Protein AF-A0A2S5LGY5-F1 (afdb_monomer_lite)

Sequence (189 aa):
MNKPKTPRHRIEAMKSNELSLLARVSALQLLIDNPGDANQKLIEACKAQSKLAGIAIDDLGIKSMSLNTLKMTCNRILKNGFDELDLLRKQSIEKYEAYLFKLNRTQKKNSKSYYQDKINELEKVQQNLINSHVFMAEKYTQLLNLYRRHLQKVQAGNINIDNEFRLLDQHLRRFGEPGAPALTLVKDE

pLDDT: mean 85.98, std 13.65, range [39.22, 97.56]

Secondary structure (DSSP, 8-state):
-PPPPPPHHHHHHHHHHHHHHHHHHHHHHHHHH-GGG--HHHHHHHTSHHHHHH--BGGGTB----HHHHHHHHHHHSTTHHHHHHHHHHHHHHHHHHHHHHHHHHHHHT-HHHHHHHHHHHHHHHHHHHHHHHHHHHHHHHHHHHHHHHHHHHHTT---HHHHHHHHHHHHHTTS-TT-TTT------

Radius of gyration: 38.8 Å; chains: 1; bounding box: 80×35×110 Å

Structure (mmCIF, N/CA/C/O backbone):
data_AF-A0A2S5LGY5-F1
#
_entry.id   AF-A0A2S5LGY5-F1
#
loop_
_atom_site.group_PDB
_atom_site.id
_atom_site.type_symbol
_atom_site.label_atom_id
_atom_site.label_alt_id
_atom_site.label_comp_id
_atom_site.label_asym_id
_atom_site.label_entity_id
_atom_site.label_seq_id
_atom_site.pdbx_PDB_ins_code
_atom_site.Cartn_x
_atom_site.Cartn_y
_atom_site.Cartn_z
_atom_site.occupancy
_atom_site.B_iso_or_equiv
_atom_site.auth_seq_id
_atom_site.auth_comp_id
_atom_site.auth_asym_id
_atom_site.auth_atom_id
_atom_site.pdbx_PDB_model_num
ATOM 1 N N . MET A 1 1 ? 32.965 17.730 -54.796 1.00 41.09 1 MET A N 1
ATOM 2 C CA . MET A 1 1 ? 33.512 16.855 -53.733 1.00 41.09 1 MET A CA 1
ATOM 3 C C . MET A 1 1 ? 32.521 15.736 -53.447 1.00 41.09 1 MET A C 1
ATOM 5 O O . MET A 1 1 ? 31.416 16.008 -52.994 1.00 41.09 1 MET A O 1
ATOM 9 N N . ASN A 1 2 ? 32.889 14.495 -53.775 1.00 47.88 2 ASN A N 1
ATOM 10 C CA . ASN A 1 2 ? 32.076 13.307 -53.509 1.00 47.88 2 ASN A CA 1
ATOM 11 C C . ASN A 1 2 ? 32.000 13.067 -51.996 1.00 47.88 2 ASN A C 1
ATOM 13 O O . ASN A 1 2 ? 33.027 12.834 -51.363 1.00 47.88 2 ASN A O 1
ATOM 17 N N . LYS A 1 3 ? 30.795 13.114 -51.412 1.00 53.72 3 LYS A N 1
ATOM 18 C CA . LYS A 1 3 ? 30.589 12.659 -50.031 1.00 53.72 3 LYS A CA 1
ATOM 19 C C . LYS A 1 3 ? 30.983 11.174 -49.954 1.00 53.72 3 LYS A C 1
ATOM 21 O O . LYS A 1 3 ? 30.514 10.401 -50.795 1.00 53.72 3 LYS A O 1
ATOM 26 N N . PRO A 1 4 ? 31.820 10.753 -48.993 1.00 59.03 4 PRO A N 1
ATOM 27 C CA . PRO A 1 4 ? 32.158 9.345 -48.839 1.00 59.03 4 PRO A CA 1
ATOM 28 C C . PRO A 1 4 ? 30.876 8.548 -48.560 1.00 59.03 4 PRO A C 1
ATOM 30 O O . PRO A 1 4 ? 30.140 8.848 -47.619 1.00 59.03 4 PRO A O 1
ATOM 33 N N . LYS A 1 5 ? 30.582 7.552 -49.408 1.00 76.00 5 LYS A N 1
ATOM 34 C CA . LYS A 1 5 ? 29.434 6.656 -49.220 1.00 76.00 5 LYS A CA 1
ATOM 35 C C . LYS A 1 5 ? 29.658 5.843 -47.948 1.00 76.00 5 LYS A C 1
ATOM 37 O O . LYS A 1 5 ? 30.673 5.161 -47.817 1.00 76.00 5 LYS A O 1
ATOM 42 N N . THR A 1 6 ? 28.712 5.908 -47.016 1.00 77.00 6 THR A N 1
ATOM 43 C CA . THR A 1 6 ? 28.734 5.083 -45.808 1.00 77.00 6 THR A CA 1
ATOM 44 C C . THR A 1 6 ? 28.797 3.598 -46.206 1.00 77.00 6 THR A C 1
ATOM 46 O O . THR A 1 6 ? 27.998 3.171 -47.043 1.00 77.00 6 THR A O 1
ATOM 49 N N . PRO A 1 7 ? 29.731 2.799 -45.654 1.00 83.75 7 PRO A N 1
ATOM 50 C CA . PRO A 1 7 ? 29.857 1.380 -45.990 1.00 83.75 7 PRO A CA 1
ATOM 51 C C . PRO A 1 7 ? 28.550 0.600 -45.772 1.00 83.75 7 PRO A C 1
ATOM 53 O O . PRO A 1 7 ? 27.869 0.823 -44.770 1.00 83.75 7 PRO A O 1
ATOM 56 N N . ARG A 1 8 ? 28.222 -0.351 -46.664 1.00 82.31 8 ARG A N 1
ATOM 57 C CA . ARG A 1 8 ? 26.966 -1.139 -46.621 1.00 82.31 8 ARG A CA 1
ATOM 58 C C . ARG A 1 8 ? 26.699 -1.790 -45.257 1.00 82.31 8 ARG A C 1
ATOM 60 O O . ARG A 1 8 ? 25.606 -1.631 -44.725 1.00 82.31 8 ARG A O 1
ATOM 67 N N . HIS A 1 9 ? 27.719 -2.395 -44.642 1.00 83.25 9 HIS A N 1
ATOM 68 C CA . HIS A 1 9 ? 27.601 -3.026 -43.319 1.00 83.25 9 HIS A CA 1
ATOM 69 C C . HIS A 1 9 ? 27.145 -2.047 -42.220 1.00 83.25 9 HIS A C 1
ATOM 71 O O . HIS A 1 9 ? 26.433 -2.432 -41.296 1.00 83.25 9 HIS A O 1
ATOM 77 N N . ARG A 1 10 ? 27.517 -0.760 -42.311 1.00 83.62 10 ARG A N 1
ATOM 78 C CA . ARG A 1 10 ? 27.077 0.254 -41.340 1.00 83.62 10 ARG A CA 1
ATOM 79 C C . ARG A 1 10 ? 25.605 0.596 -41.524 1.00 83.62 10 ARG A C 1
ATOM 81 O O . ARG A 1 10 ? 24.916 0.809 -40.536 1.00 83.62 10 ARG A O 1
ATOM 88 N N . ILE A 1 11 ? 25.120 0.623 -42.765 1.00 85.88 11 ILE A N 1
ATOM 89 C CA . ILE A 1 11 ? 23.705 0.873 -43.073 1.00 85.88 11 ILE A CA 1
ATOM 90 C C . ILE A 1 11 ? 22.842 -0.276 -42.535 1.00 85.88 11 ILE A C 1
ATOM 92 O O . ILE A 1 11 ? 21.804 -0.033 -41.924 1.00 85.88 11 ILE A O 1
ATOM 96 N N . GLU A 1 12 ? 23.287 -1.519 -42.712 1.00 88.56 12 GLU A N 1
ATOM 97 C CA . GLU A 1 12 ? 22.608 -2.710 -42.184 1.00 88.56 12 GLU A CA 1
ATOM 98 C C . GLU A 1 12 ? 22.591 -2.733 -40.651 1.00 88.56 12 GLU A C 1
ATOM 100 O O . GLU A 1 12 ? 21.537 -2.943 -40.049 1.00 88.56 12 GLU A O 1
ATOM 105 N N . ALA A 1 13 ? 23.722 -2.425 -40.007 1.00 87.56 13 ALA A N 1
ATOM 106 C CA . ALA A 1 13 ? 23.798 -2.308 -38.552 1.00 87.56 13 ALA A CA 1
ATOM 107 C C . ALA A 1 13 ? 22.881 -1.198 -38.017 1.00 87.56 13 ALA A C 1
ATOM 109 O O . ALA A 1 13 ? 22.181 -1.401 -37.025 1.00 87.56 13 ALA A O 1
ATOM 110 N N . MET A 1 14 ? 22.836 -0.042 -38.694 1.00 90.00 14 MET A N 1
ATOM 111 C CA . MET A 1 14 ? 21.926 1.047 -38.339 1.00 90.00 14 MET A CA 1
ATOM 112 C C . MET A 1 14 ? 20.482 0.565 -38.385 1.00 90.00 14 MET A C 1
ATOM 114 O O . MET A 1 14 ? 19.829 0.660 -37.353 1.00 90.00 14 MET A O 1
ATOM 118 N N . LYS A 1 15 ? 20.033 -0.035 -39.498 1.00 91.75 15 LYS A N 1
ATOM 119 C CA . LYS A 1 15 ? 18.678 -0.599 -39.652 1.00 91.75 15 LYS A CA 1
ATOM 120 C C . LYS A 1 15 ? 18.334 -1.628 -38.573 1.00 91.75 15 LYS A C 1
ATOM 122 O O . LYS A 1 15 ? 17.253 -1.572 -37.997 1.00 91.75 15 LYS A O 1
ATOM 127 N N . SER A 1 16 ? 19.255 -2.541 -38.258 1.00 92.81 16 SER A N 1
ATOM 128 C CA . SER A 1 16 ? 19.036 -3.535 -37.199 1.00 92.81 16 SER A CA 1
ATOM 129 C C . SER A 1 16 ? 18.849 -2.882 -35.826 1.00 92.81 16 SER A C 1
ATOM 131 O O . SER A 1 16 ? 18.051 -3.372 -35.026 1.00 92.81 16 SER A O 1
ATOM 133 N N . ASN A 1 17 ? 19.558 -1.787 -35.538 1.00 93.75 17 ASN A N 1
ATOM 134 C CA . ASN A 1 17 ? 19.383 -1.049 -34.287 1.00 93.75 17 ASN A CA 1
ATOM 135 C C . ASN A 1 17 ? 18.029 -0.332 -34.233 1.00 93.75 17 ASN A C 1
ATOM 137 O O . ASN A 1 17 ? 17.428 -0.278 -33.167 1.00 93.75 17 ASN A O 1
ATOM 141 N N . GLU A 1 18 ? 17.528 0.174 -35.364 1.00 95.56 18 GLU A N 1
ATOM 142 C CA . GLU A 1 18 ? 16.201 0.810 -35.443 1.00 95.56 18 GLU A CA 1
ATOM 143 C C . GLU A 1 18 ? 15.092 -0.183 -35.126 1.00 95.56 18 GLU A C 1
ATOM 145 O O . GLU A 1 18 ? 14.265 0.075 -34.258 1.00 95.56 18 GLU A O 1
ATOM 150 N N . LEU A 1 19 ? 15.117 -1.346 -35.781 1.00 95.50 19 LEU A N 1
ATOM 151 C CA . LEU A 1 19 ? 14.141 -2.409 -35.545 1.00 95.50 19 LEU A CA 1
ATOM 152 C C . LEU A 1 19 ? 14.158 -2.852 -34.080 1.00 95.50 19 LEU A C 1
ATOM 154 O O . LEU A 1 19 ? 13.117 -2.963 -33.442 1.00 95.50 19 LEU A O 1
ATOM 158 N N . SER A 1 20 ? 15.359 -3.018 -33.528 1.00 96.06 20 SER A N 1
ATOM 159 C CA . SER A 1 20 ? 15.575 -3.382 -32.129 1.00 96.06 20 SER A CA 1
ATOM 160 C C . SER A 1 20 ? 15.106 -2.290 -31.148 1.00 96.06 20 SER A C 1
ATOM 162 O O . SER A 1 20 ? 14.669 -2.596 -30.036 1.00 96.06 20 SER A O 1
ATOM 164 N N . LEU A 1 21 ? 15.170 -1.009 -31.529 1.00 97.06 21 LEU A N 1
ATOM 165 C CA . LEU A 1 21 ? 14.614 0.097 -30.746 1.00 97.06 21 LEU A CA 1
ATOM 166 C C . LEU A 1 21 ? 13.081 0.095 -30.785 1.00 97.06 21 LEU A C 1
ATOM 168 O O . LEU A 1 21 ? 12.456 0.194 -29.734 1.00 97.06 21 LEU A O 1
ATOM 172 N N . LEU A 1 22 ? 12.477 -0.041 -31.966 1.00 96.75 22 LEU A N 1
ATOM 173 C CA . LEU A 1 22 ? 11.018 -0.074 -32.111 1.00 96.75 22 LEU A CA 1
ATOM 174 C C . LEU A 1 22 ? 10.409 -1.262 -31.357 1.00 96.75 22 LEU A C 1
ATOM 176 O O . LEU A 1 22 ? 9.408 -1.100 -30.663 1.00 96.75 22 LEU A O 1
ATOM 180 N N . ALA A 1 23 ? 11.071 -2.420 -31.406 1.00 96.44 23 ALA A N 1
ATOM 181 C CA . ALA A 1 23 ? 10.731 -3.584 -30.596 1.00 96.44 23 ALA A CA 1
ATOM 182 C C . ALA A 1 23 ? 10.732 -3.273 -29.089 1.00 96.44 23 ALA A C 1
ATOM 184 O O . ALA A 1 23 ? 9.777 -3.610 -28.390 1.00 96.44 23 ALA A O 1
ATOM 185 N N . ARG A 1 24 ? 11.760 -2.572 -28.580 1.00 96.88 24 ARG A N 1
ATOM 186 C CA . ARG A 1 24 ? 11.798 -2.129 -27.173 1.00 96.88 24 ARG A CA 1
ATOM 187 C C . ARG A 1 24 ? 10.636 -1.205 -26.839 1.00 96.88 24 ARG A C 1
ATOM 189 O O . ARG A 1 24 ? 9.989 -1.415 -25.823 1.00 96.88 24 ARG A O 1
ATOM 196 N N . VAL A 1 25 ? 10.379 -0.199 -27.672 1.00 97.06 25 VAL A N 1
ATOM 197 C CA . VAL A 1 25 ? 9.287 0.760 -27.448 1.00 97.06 25 VAL A CA 1
ATOM 198 C C . VAL A 1 25 ? 7.946 0.032 -27.386 1.00 97.06 25 VAL A C 1
ATOM 200 O O . VAL A 1 25 ? 7.207 0.205 -26.421 1.00 97.06 25 VAL A O 1
ATOM 203 N N . SER A 1 26 ? 7.674 -0.850 -28.351 1.00 96.12 26 SER A N 1
ATOM 204 C CA . SER A 1 26 ? 6.445 -1.647 -28.378 1.00 96.12 26 SER A CA 1
ATOM 205 C C . SER A 1 26 ? 6.314 -2.546 -27.149 1.00 96.12 26 SER A C 1
ATOM 207 O O . SER A 1 26 ? 5.237 -2.631 -26.569 1.00 96.12 26 SER A O 1
ATOM 209 N N . ALA A 1 27 ? 7.395 -3.206 -26.732 1.00 95.81 27 ALA A N 1
ATOM 210 C CA . ALA A 1 27 ? 7.369 -4.093 -25.575 1.00 95.81 27 ALA A CA 1
ATOM 211 C C . ALA A 1 27 ? 7.151 -3.332 -24.257 1.00 95.81 27 ALA A C 1
ATOM 213 O O . ALA A 1 27 ? 6.415 -3.805 -23.395 1.00 95.81 27 ALA A O 1
ATOM 214 N N . LEU A 1 28 ? 7.750 -2.146 -24.105 1.00 96.50 28 LEU A N 1
ATOM 215 C CA . LEU A 1 28 ? 7.524 -1.284 -22.941 1.00 96.50 28 LEU A CA 1
ATOM 216 C C . LEU A 1 28 ? 6.088 -0.752 -22.908 1.00 96.50 28 LEU A C 1
ATOM 218 O O . LEU A 1 28 ? 5.475 -0.726 -21.846 1.00 96.50 28 LEU A O 1
ATOM 222 N N . GLN A 1 29 ? 5.527 -0.381 -24.060 1.00 96.38 29 GLN A N 1
ATOM 223 C CA . GLN A 1 29 ? 4.137 0.062 -24.136 1.00 96.38 29 GLN A CA 1
ATOM 224 C C . GLN A 1 29 ? 3.168 -1.066 -23.754 1.00 96.38 29 GLN A C 1
ATOM 226 O O . GLN A 1 29 ? 2.311 -0.874 -22.897 1.00 96.38 29 GLN A O 1
ATOM 231 N N . LEU A 1 30 ? 3.370 -2.271 -24.297 1.00 94.69 30 LEU A N 1
ATOM 232 C CA . LEU A 1 30 ? 2.567 -3.446 -23.942 1.00 94.69 30 LEU A CA 1
ATOM 233 C C . LEU A 1 30 ? 2.630 -3.769 -22.448 1.00 94.69 30 LEU A C 1
ATOM 235 O O . LEU A 1 30 ? 1.626 -4.158 -21.864 1.00 94.69 30 LEU A O 1
ATOM 239 N N . LEU A 1 31 ? 3.794 -3.592 -21.830 1.00 94.94 31 LEU A N 1
ATOM 240 C CA . LEU A 1 31 ? 4.001 -3.807 -20.402 1.00 94.94 31 LEU A CA 1
ATOM 241 C C . LEU A 1 31 ? 3.261 -2.765 -19.550 1.00 94.94 31 LEU A C 1
ATOM 243 O O . LEU A 1 31 ? 2.686 -3.109 -18.520 1.00 94.94 31 LEU A O 1
ATOM 247 N N . ILE A 1 32 ? 3.251 -1.502 -19.982 1.00 95.12 32 ILE A N 1
ATOM 248 C CA . ILE A 1 32 ? 2.472 -0.432 -19.343 1.00 95.12 32 ILE A CA 1
ATOM 249 C C . ILE A 1 32 ? 0.973 -0.741 -19.409 1.00 95.12 32 ILE A C 1
ATOM 251 O O . ILE A 1 32 ? 0.271 -0.555 -18.410 1.00 95.12 32 ILE A O 1
ATOM 255 N N . ASP A 1 33 ? 0.502 -1.212 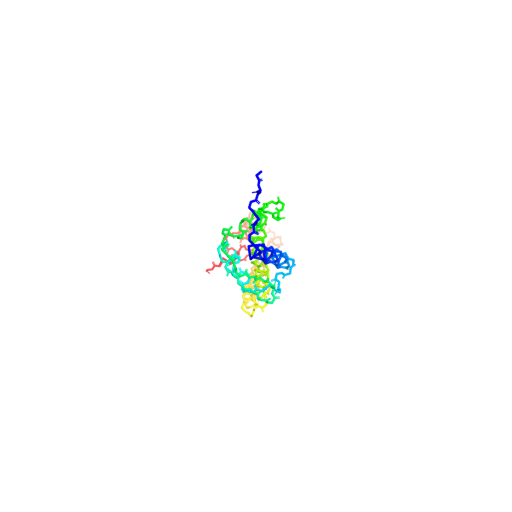-20.563 1.00 94.75 33 ASP A N 1
ATOM 256 C CA . ASP A 1 33 ? -0.911 -1.495 -20.810 1.00 94.75 33 ASP A CA 1
ATOM 257 C C . ASP A 1 33 ? -1.364 -2.786 -20.103 1.00 94.75 33 ASP A C 1
ATOM 259 O O . ASP A 1 33 ? -2.442 -2.825 -19.509 1.00 94.75 33 ASP A O 1
ATOM 263 N N . ASN A 1 34 ? -0.515 -3.819 -20.099 1.00 93.44 34 ASN A N 1
ATOM 264 C CA . ASN A 1 34 ? -0.787 -5.153 -19.554 1.00 93.44 34 ASN A CA 1
ATOM 265 C C . ASN A 1 34 ? 0.344 -5.625 -18.619 1.00 93.44 34 ASN A C 1
ATOM 267 O O . ASN A 1 34 ? 1.101 -6.540 -18.954 1.00 93.44 34 ASN A O 1
ATOM 271 N N . PRO A 1 35 ? 0.464 -5.058 -17.404 1.00 90.81 35 PRO A N 1
ATOM 272 C CA . PRO A 1 35 ? 1.559 -5.396 -16.493 1.00 90.81 35 PRO A CA 1
ATOM 273 C C . PRO A 1 35 ? 1.516 -6.842 -15.966 1.00 90.81 35 PRO A C 1
ATOM 275 O O . PRO A 1 35 ? 2.521 -7.321 -15.448 1.00 90.81 35 PRO A O 1
ATOM 278 N N . GLY A 1 36 ? 0.381 -7.543 -16.083 1.00 87.44 36 GLY A N 1
ATOM 279 C CA . GLY A 1 36 ? 0.245 -8.941 -15.656 1.00 87.44 36 GLY A CA 1
ATOM 280 C C . GLY A 1 36 ? 1.009 -9.940 -16.529 1.00 87.44 36 GLY A C 1
ATOM 281 O O . GLY A 1 36 ? 1.500 -10.936 -16.005 1.00 87.44 36 GLY A O 1
ATOM 282 N N . ASP A 1 37 ? 1.186 -9.624 -17.814 1.00 89.06 37 ASP A N 1
ATOM 283 C CA . ASP A 1 37 ? 1.876 -10.470 -18.799 1.00 89.06 37 ASP A CA 1
ATOM 284 C C . ASP A 1 37 ? 3.328 -10.017 -19.026 1.00 89.06 37 ASP A C 1
ATOM 286 O O . ASP A 1 37 ? 3.964 -10.328 -20.037 1.00 89.06 37 ASP A O 1
ATOM 290 N N . ALA A 1 38 ? 3.866 -9.223 -18.095 1.00 86.00 38 ALA A N 1
ATOM 291 C CA . ALA A 1 38 ? 5.173 -8.613 -18.244 1.00 86.00 38 ALA A CA 1
ATOM 292 C C . ALA A 1 38 ? 6.281 -9.671 -18.355 1.00 86.00 38 ALA A C 1
ATOM 294 O O . ALA A 1 38 ? 6.441 -10.549 -17.505 1.00 86.00 38 ALA A O 1
ATOM 295 N N . ASN A 1 39 ? 7.129 -9.535 -19.377 1.00 91.75 39 ASN A N 1
ATOM 296 C CA . ASN A 1 39 ? 8.343 -10.334 -19.469 1.00 91.75 39 ASN A CA 1
ATOM 297 C C . ASN A 1 39 ? 9.303 -9.930 -18.337 1.00 91.75 39 ASN A C 1
ATOM 299 O O . ASN A 1 39 ? 9.833 -8.815 -18.320 1.00 91.75 39 ASN A O 1
ATOM 303 N N . GLN A 1 40 ? 9.561 -10.852 -17.411 1.00 91.44 40 GLN A N 1
ATOM 304 C CA . GLN A 1 40 ? 10.373 -10.589 -16.221 1.00 91.44 40 GLN A CA 1
ATOM 305 C C . GLN A 1 40 ? 11.789 -10.090 -16.560 1.00 91.44 40 GLN A C 1
ATOM 307 O O . GLN A 1 40 ? 12.300 -9.185 -15.898 1.00 91.44 40 GLN A O 1
ATOM 312 N N . LYS A 1 41 ? 12.406 -10.603 -17.635 1.00 94.12 41 LYS A N 1
ATOM 313 C CA . LYS A 1 41 ? 13.733 -10.142 -18.077 1.00 94.12 41 LYS A CA 1
ATOM 314 C C . LYS A 1 41 ? 13.692 -8.677 -18.516 1.00 94.12 41 LYS A C 1
ATOM 316 O O . LYS A 1 41 ? 14.615 -7.920 -18.217 1.00 94.12 41 LYS A O 1
ATOM 321 N N . LEU A 1 42 ? 12.621 -8.265 -19.199 1.00 95.44 42 LEU A N 1
ATOM 322 C CA . LEU A 1 42 ? 12.435 -6.881 -19.636 1.00 95.44 42 LEU A CA 1
ATOM 323 C C . LEU A 1 42 ? 12.257 -5.939 -18.437 1.00 95.44 42 LEU A C 1
ATOM 325 O O . LEU A 1 42 ? 12.954 -4.928 -18.365 1.00 95.44 42 LEU A O 1
ATOM 329 N N . ILE A 1 43 ? 11.416 -6.306 -17.463 1.00 95.62 43 ILE A N 1
ATOM 330 C CA . ILE A 1 43 ? 11.240 -5.551 -16.208 1.00 95.62 43 ILE A CA 1
ATOM 331 C C . ILE A 1 43 ? 12.574 -5.358 -15.482 1.00 95.62 43 ILE A C 1
ATOM 333 O O . ILE A 1 43 ? 12.913 -4.254 -15.051 1.00 95.62 43 ILE A O 1
ATOM 337 N N . GLU A 1 44 ? 13.360 -6.424 -15.346 1.00 95.06 44 GLU A N 1
ATOM 338 C CA . GLU A 1 44 ? 14.658 -6.359 -14.676 1.00 95.06 44 GLU A CA 1
ATOM 339 C C . GLU A 1 44 ? 15.645 -5.454 -15.410 1.00 95.06 44 GLU A C 1
ATOM 341 O O . GLU A 1 44 ? 16.390 -4.700 -14.773 1.00 95.06 44 GLU A O 1
ATOM 346 N N . ALA A 1 45 ? 15.623 -5.478 -16.741 1.00 96.19 45 ALA A N 1
ATOM 347 C CA . ALA A 1 45 ? 16.432 -4.588 -17.554 1.00 96.19 45 ALA A CA 1
ATOM 348 C C . ALA A 1 45 ? 15.992 -3.125 -17.437 1.00 96.19 45 ALA A C 1
ATOM 350 O O . ALA A 1 45 ? 16.849 -2.240 -17.433 1.00 96.19 45 ALA A O 1
ATOM 351 N N . CYS A 1 46 ? 14.698 -2.847 -17.248 1.00 96.25 46 CYS A N 1
ATOM 352 C CA . CYS A 1 46 ? 14.203 -1.488 -17.040 1.00 96.25 46 CYS A CA 1
ATOM 353 C C . CYS A 1 46 ? 14.801 -0.813 -15.800 1.00 96.25 46 CYS A C 1
ATOM 355 O O . CYS A 1 46 ? 14.847 0.416 -15.765 1.00 96.25 46 CYS A O 1
ATOM 357 N N . LYS A 1 47 ? 15.320 -1.557 -14.810 1.00 94.88 47 LYS A N 1
ATOM 358 C CA . LYS A 1 47 ? 15.922 -0.980 -13.589 1.00 94.88 47 LYS A CA 1
ATOM 359 C C . LYS A 1 47 ? 17.126 -0.074 -13.866 1.00 94.88 47 LYS A C 1
ATOM 361 O O . LYS A 1 47 ? 17.417 0.806 -13.062 1.00 94.88 47 LYS A O 1
ATOM 366 N N . ALA A 1 48 ? 17.819 -0.252 -14.993 1.00 96.00 48 ALA A N 1
ATOM 367 C CA . ALA A 1 48 ? 18.937 0.605 -15.378 1.00 96.00 48 ALA A CA 1
ATOM 368 C C . ALA A 1 48 ? 19.015 0.797 -16.897 1.00 96.00 48 ALA A C 1
ATOM 370 O O . ALA A 1 48 ? 18.874 -0.151 -17.664 1.00 96.00 48 ALA A O 1
ATOM 371 N N . GLN A 1 49 ? 19.336 2.014 -17.343 1.00 96.50 49 GLN A N 1
ATOM 372 C CA . GLN A 1 49 ? 19.447 2.347 -18.771 1.00 96.50 49 GLN A CA 1
ATOM 373 C C . GLN A 1 49 ? 20.452 1.452 -19.516 1.00 96.50 49 GLN A C 1
ATOM 375 O O . GLN A 1 49 ? 20.184 0.996 -20.625 1.00 96.50 49 GLN A O 1
ATOM 380 N N . SER A 1 50 ? 21.603 1.171 -18.897 1.00 95.81 50 SER A N 1
ATOM 381 C CA . SER A 1 50 ? 22.632 0.293 -19.465 1.00 95.81 50 SER A CA 1
ATOM 382 C C . SER A 1 50 ? 22.153 -1.153 -19.609 1.00 95.81 50 SER A C 1
ATOM 384 O O . SER A 1 50 ? 22.466 -1.795 -20.609 1.00 95.81 50 SER A O 1
ATOM 386 N N . LYS A 1 51 ? 21.350 -1.651 -18.660 1.00 96.62 51 LYS A N 1
ATOM 387 C CA . LYS A 1 51 ? 20.763 -2.996 -18.725 1.00 96.62 51 LYS A CA 1
ATOM 388 C C . LYS A 1 51 ? 19.705 -3.092 -19.823 1.00 96.62 51 LYS A C 1
ATOM 390 O O . LYS A 1 51 ? 19.724 -4.050 -20.587 1.00 96.62 51 LYS A O 1
ATOM 395 N N . LEU A 1 52 ? 18.849 -2.079 -19.967 1.00 96.81 52 LEU A N 1
ATOM 396 C CA . LEU A 1 52 ? 17.868 -2.007 -21.057 1.00 96.81 52 LEU A CA 1
ATOM 397 C C . LEU A 1 52 ? 18.524 -1.934 -22.446 1.00 96.81 52 LEU A C 1
ATOM 399 O O . LEU A 1 52 ? 18.002 -2.484 -23.417 1.00 96.81 52 LEU A O 1
ATOM 403 N N . ALA A 1 53 ? 19.681 -1.282 -22.558 1.00 96.50 53 ALA A N 1
ATOM 404 C CA . ALA A 1 53 ? 20.459 -1.299 -23.794 1.00 96.50 53 ALA A CA 1
ATOM 405 C C . ALA A 1 53 ? 21.061 -2.688 -24.061 1.00 96.50 53 ALA A C 1
ATOM 407 O O . ALA A 1 53 ? 20.931 -3.220 -25.164 1.00 96.50 53 ALA A O 1
ATOM 408 N N . GLY A 1 54 ? 21.655 -3.294 -23.031 1.00 96.00 54 GLY A N 1
ATOM 409 C CA . GLY A 1 54 ? 22.378 -4.559 -23.131 1.00 96.00 54 GLY A CA 1
ATOM 410 C C . GLY A 1 54 ? 21.511 -5.815 -23.235 1.00 96.00 54 GLY A C 1
ATOM 411 O O . GLY A 1 54 ? 22.041 -6.863 -23.598 1.00 96.00 54 GLY A O 1
ATOM 412 N N . ILE A 1 55 ? 20.211 -5.744 -22.942 1.00 96.69 55 ILE A N 1
ATOM 413 C CA . ILE A 1 55 ? 19.339 -6.921 -22.986 1.00 96.69 55 ILE A CA 1
ATOM 414 C C . ILE A 1 55 ? 19.115 -7.421 -24.420 1.00 96.69 55 ILE A C 1
ATOM 416 O O . ILE A 1 55 ? 18.954 -6.632 -25.356 1.00 96.69 55 ILE A O 1
ATOM 420 N N . ALA A 1 56 ? 19.078 -8.744 -24.566 1.00 96.38 56 ALA A N 1
ATOM 421 C CA . ALA A 1 56 ? 18.603 -9.438 -25.752 1.00 96.38 56 ALA A CA 1
ATOM 422 C C . ALA A 1 56 ? 17.399 -10.314 -25.373 1.00 96.38 56 ALA A C 1
ATOM 424 O O . ALA A 1 56 ? 17.461 -11.067 -24.398 1.00 96.38 56 ALA A O 1
ATOM 425 N N . ILE A 1 57 ? 16.303 -10.175 -26.115 1.00 94.88 57 ILE A N 1
ATOM 426 C CA . ILE A 1 57 ? 15.089 -10.983 -25.990 1.00 94.88 57 ILE A CA 1
ATOM 427 C C . ILE A 1 57 ? 14.630 -11.311 -27.410 1.00 94.88 57 ILE A C 1
ATOM 429 O O . ILE A 1 57 ? 13.980 -10.485 -28.057 1.00 94.88 57 ILE A O 1
ATOM 433 N N . ASP A 1 58 ? 14.996 -12.498 -27.889 1.00 93.00 58 ASP A N 1
ATOM 434 C CA . ASP A 1 58 ? 14.745 -12.917 -29.272 1.00 93.00 58 ASP A CA 1
ATOM 435 C C . ASP A 1 58 ? 13.245 -12.979 -29.589 1.00 93.00 58 ASP A C 1
ATOM 437 O O . ASP A 1 58 ? 12.829 -12.474 -30.629 1.00 93.00 58 ASP A O 1
ATOM 441 N N . ASP A 1 59 ? 12.429 -13.456 -28.643 1.00 91.69 59 ASP A N 1
ATOM 442 C CA . ASP A 1 59 ? 10.963 -13.531 -28.768 1.00 91.69 59 ASP A CA 1
ATOM 443 C C . ASP A 1 59 ? 10.304 -12.165 -29.011 1.00 91.69 59 ASP A C 1
ATOM 445 O O . ASP A 1 59 ? 9.239 -12.074 -29.615 1.00 91.69 59 ASP A O 1
ATOM 449 N N . LEU A 1 60 ? 10.944 -11.087 -28.546 1.00 91.25 60 LEU A N 1
ATOM 450 C CA . LEU A 1 60 ? 10.471 -9.714 -28.726 1.00 91.25 60 LEU A CA 1
ATOM 451 C C . LEU A 1 60 ? 11.217 -8.982 -29.849 1.00 91.25 60 LEU A C 1
ATOM 453 O O . LEU A 1 60 ? 10.982 -7.797 -30.058 1.00 91.25 60 LEU A O 1
ATOM 457 N N . GLY A 1 61 ? 12.150 -9.638 -30.548 1.00 93.12 61 GLY A N 1
ATOM 458 C CA . GLY A 1 61 ? 13.001 -9.001 -31.558 1.00 93.12 61 GLY A CA 1
ATOM 459 C C . GLY A 1 61 ? 13.986 -7.973 -30.985 1.00 93.12 61 GLY A C 1
ATOM 460 O O . GLY A 1 61 ? 14.519 -7.134 -31.718 1.00 93.12 61 GLY A O 1
ATOM 461 N N . ILE A 1 62 ? 14.241 -8.014 -29.674 1.00 95.69 62 ILE A N 1
ATOM 462 C CA . ILE A 1 62 ? 15.119 -7.076 -28.975 1.00 95.69 62 ILE A CA 1
ATOM 463 C C . ILE A 1 62 ? 16.548 -7.614 -29.027 1.00 95.69 62 ILE A C 1
ATOM 465 O O . ILE A 1 62 ? 16.871 -8.619 -28.403 1.00 95.69 62 ILE A O 1
ATOM 469 N N . LYS A 1 63 ? 17.436 -6.907 -29.725 1.00 95.88 63 LYS A N 1
ATOM 470 C CA . LYS A 1 63 ? 18.872 -7.225 -29.795 1.00 95.88 63 LYS A CA 1
ATOM 471 C C . LYS A 1 63 ? 19.688 -6.314 -28.893 1.00 95.88 63 LYS A C 1
ATOM 473 O O . LYS A 1 63 ? 19.427 -5.109 -28.860 1.00 95.88 63 LYS A O 1
ATOM 478 N N . SER A 1 64 ? 20.709 -6.862 -28.241 1.00 96.06 64 SER A N 1
ATOM 479 C CA . SER A 1 64 ? 21.649 -6.104 -27.408 1.00 96.06 64 SER A CA 1
ATOM 480 C C . SER A 1 64 ? 22.367 -5.006 -28.201 1.00 96.06 64 SER A C 1
ATOM 482 O O . SER A 1 64 ? 22.746 -5.205 -29.356 1.00 96.06 64 SER A O 1
ATOM 484 N N . MET A 1 65 ? 22.561 -3.843 -27.582 1.00 96.06 65 MET A N 1
ATOM 485 C CA . MET A 1 65 ? 23.385 -2.762 -28.122 1.00 96.06 65 MET A CA 1
ATOM 486 C C . MET A 1 65 ? 24.014 -1.933 -26.999 1.00 96.06 65 MET A C 1
ATOM 488 O O . MET A 1 65 ? 23.573 -1.967 -25.851 1.00 96.06 65 MET A O 1
ATOM 492 N N . SER A 1 66 ? 25.046 -1.147 -27.321 1.00 96.62 66 SER A N 1
ATOM 493 C CA . SER A 1 66 ? 25.628 -0.230 -26.335 1.00 96.62 66 SER A CA 1
ATOM 494 C C . SER A 1 66 ? 24.636 0.879 -25.962 1.00 96.62 66 SER A C 1
ATOM 496 O O . SER A 1 66 ? 23.820 1.301 -26.785 1.00 96.62 6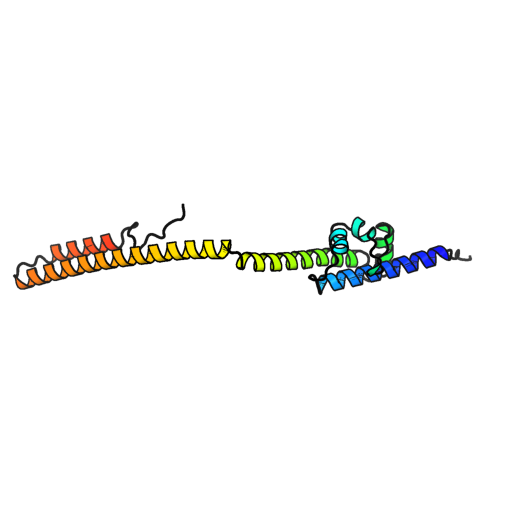6 SER A O 1
ATOM 498 N N . LEU A 1 67 ? 24.743 1.418 -24.743 1.00 96.75 67 LEU A N 1
ATOM 499 C CA . LEU A 1 67 ? 23.910 2.544 -24.307 1.00 96.75 67 LEU A CA 1
ATOM 500 C C . LEU A 1 67 ? 24.055 3.762 -25.233 1.00 96.75 67 LEU A C 1
ATOM 502 O O . LEU A 1 67 ? 23.069 4.421 -25.545 1.00 96.75 67 LEU A O 1
ATOM 506 N N . ASN A 1 68 ? 25.267 4.040 -25.716 1.00 97.25 68 ASN A N 1
ATOM 507 C CA . ASN A 1 68 ? 25.506 5.149 -26.640 1.00 97.25 68 ASN A CA 1
ATOM 508 C C . ASN A 1 68 ? 24.844 4.898 -27.999 1.00 97.25 68 ASN A C 1
ATOM 510 O O . ASN A 1 68 ? 24.216 5.797 -28.551 1.00 97.25 68 ASN A O 1
ATOM 514 N N . THR A 1 69 ? 24.915 3.666 -28.510 1.00 96.25 69 THR A N 1
ATOM 515 C CA . THR A 1 69 ? 24.207 3.264 -29.733 1.00 96.25 69 THR A CA 1
ATOM 516 C C . THR A 1 69 ? 22.699 3.429 -29.568 1.00 96.25 69 THR A C 1
ATOM 518 O O . THR A 1 69 ? 22.053 3.985 -30.455 1.00 96.25 69 THR A O 1
ATOM 521 N N . LEU A 1 70 ? 22.146 3.019 -28.424 1.00 97.00 70 LEU A N 1
ATOM 522 C CA . LEU A 1 70 ? 20.729 3.184 -28.114 1.00 97.00 70 LEU A CA 1
ATOM 523 C C . LEU A 1 70 ? 20.332 4.664 -28.094 1.00 97.00 70 LEU A C 1
ATOM 525 O O . LEU A 1 70 ? 19.404 5.042 -28.802 1.00 97.00 70 LEU A O 1
ATOM 529 N N . LYS A 1 71 ? 21.068 5.510 -27.360 1.00 97.38 71 LYS A N 1
ATOM 530 C CA . LYS A 1 71 ? 20.829 6.963 -27.283 1.00 97.38 71 LYS A CA 1
ATOM 531 C C . LYS A 1 71 ? 20.844 7.623 -28.660 1.00 97.38 71 LYS A C 1
ATOM 533 O O . LYS A 1 71 ? 19.910 8.336 -29.013 1.00 97.38 71 LYS A O 1
ATOM 538 N N . MET A 1 72 ? 21.869 7.332 -29.461 1.00 96.31 72 MET A N 1
ATOM 539 C CA . MET A 1 72 ? 21.988 7.861 -30.823 1.00 96.31 72 MET A CA 1
ATOM 540 C C . MET A 1 72 ? 20.854 7.387 -31.733 1.00 96.31 72 MET A C 1
ATOM 542 O O . MET A 1 72 ? 20.363 8.152 -32.559 1.00 96.31 72 MET A O 1
ATOM 546 N N . THR A 1 73 ? 20.424 6.133 -31.585 1.00 95.50 73 THR A N 1
ATOM 547 C CA . THR A 1 73 ? 19.303 5.583 -32.356 1.00 95.50 73 THR A CA 1
ATOM 548 C C . THR A 1 73 ? 17.987 6.241 -31.937 1.00 95.50 73 THR A C 1
ATOM 550 O O . THR A 1 73 ? 17.219 6.636 -32.808 1.00 95.50 73 THR A O 1
ATOM 553 N N . CYS A 1 74 ? 17.762 6.456 -30.636 1.00 96.50 74 CYS A N 1
ATOM 554 C CA . CYS A 1 74 ? 16.578 7.150 -30.126 1.00 96.50 74 CYS A CA 1
ATOM 555 C C . CYS A 1 74 ? 16.501 8.582 -30.648 1.00 96.50 74 CYS A C 1
ATOM 557 O O . CYS A 1 74 ? 15.498 8.946 -31.245 1.00 96.50 74 CYS A O 1
ATOM 559 N N . ASN A 1 75 ? 17.579 9.360 -30.516 1.00 96.56 75 ASN A N 1
ATOM 560 C CA . ASN A 1 75 ? 17.634 10.759 -30.966 1.00 96.56 75 ASN A CA 1
ATOM 561 C C . ASN A 1 75 ? 17.410 10.935 -32.474 1.00 96.56 75 ASN A C 1
ATOM 563 O O . ASN A 1 75 ? 17.142 12.039 -32.933 1.00 96.56 75 ASN A O 1
ATOM 567 N N . ARG A 1 76 ? 17.551 9.859 -33.250 1.00 93.81 76 ARG A N 1
ATOM 568 C CA . ARG A 1 76 ? 17.341 9.860 -34.696 1.00 93.81 76 ARG A CA 1
ATOM 569 C C . ARG A 1 76 ? 15.922 9.466 -35.106 1.00 93.81 76 ARG A C 1
ATOM 571 O O . ARG A 1 76 ? 15.507 9.834 -36.198 1.00 93.81 76 ARG A O 1
ATOM 578 N N . ILE A 1 77 ? 15.229 8.677 -34.287 1.00 94.56 77 ILE A N 1
ATOM 579 C CA . ILE A 1 77 ? 13.974 8.007 -34.665 1.00 94.56 77 ILE A CA 1
ATOM 580 C C . ILE A 1 77 ? 12.793 8.516 -33.849 1.00 94.56 77 ILE A C 1
ATOM 582 O O . ILE A 1 77 ? 11.716 8.728 -34.396 1.00 94.56 77 ILE A O 1
ATOM 586 N N . LEU A 1 78 ? 12.986 8.681 -32.544 1.00 94.19 78 LEU A N 1
ATOM 587 C CA . LEU A 1 78 ? 11.941 9.101 -31.623 1.00 94.19 78 LEU A CA 1
ATOM 588 C C . LEU A 1 78 ? 11.829 10.620 -31.622 1.00 94.19 78 LEU A C 1
ATOM 590 O O . LEU A 1 78 ? 12.834 11.328 -31.719 1.00 94.19 78 LEU A O 1
ATOM 594 N N . LYS A 1 79 ? 10.601 11.121 -31.478 1.00 91.94 79 LYS A N 1
ATOM 595 C CA . LYS A 1 79 ? 10.314 12.556 -31.551 1.00 91.94 79 LYS A CA 1
ATOM 596 C C . LYS A 1 79 ? 11.003 13.313 -30.418 1.00 91.94 79 LYS A C 1
ATOM 598 O O . LYS A 1 79 ? 11.554 14.382 -30.661 1.00 91.94 79 LYS A O 1
ATOM 603 N N . ASN A 1 80 ? 11.016 12.731 -29.216 1.00 94.38 80 ASN A N 1
ATOM 604 C CA . ASN A 1 80 ? 11.689 13.307 -28.048 1.00 94.38 80 ASN A CA 1
ATOM 605 C C . ASN A 1 80 ? 13.008 12.585 -27.722 1.00 94.38 80 ASN A C 1
ATOM 607 O O . ASN A 1 80 ? 13.504 12.642 -26.598 1.00 94.38 80 ASN A O 1
ATOM 611 N N . GLY A 1 81 ? 13.580 11.880 -28.700 1.00 95.50 81 GLY A N 1
ATOM 612 C CA . GLY A 1 81 ? 14.860 11.203 -28.557 1.00 95.50 81 GLY A CA 1
ATOM 613 C C . GLY A 1 81 ? 14.893 10.169 -27.430 1.00 95.50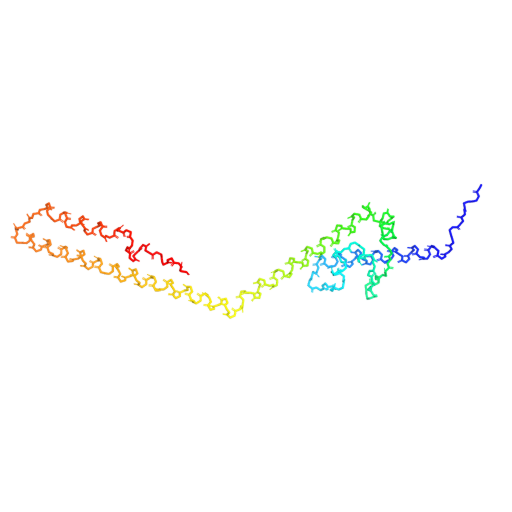 81 GLY A C 1
ATOM 614 O O . GLY A 1 81 ? 13.939 9.429 -27.200 1.00 95.50 81 GLY A O 1
ATOM 615 N N . PHE A 1 82 ? 16.036 10.067 -26.751 1.00 96.62 82 PHE A N 1
ATOM 616 C CA . PHE A 1 82 ? 16.235 9.090 -25.676 1.00 96.62 82 PHE A CA 1
ATOM 617 C C . PHE A 1 82 ? 15.340 9.326 -24.450 1.00 96.62 82 PHE A C 1
ATOM 619 O O . PHE A 1 82 ? 15.017 8.364 -23.751 1.00 96.62 82 PHE A O 1
ATOM 626 N N . ASP A 1 83 ? 14.907 10.563 -24.211 1.00 96.38 83 ASP A N 1
ATOM 627 C CA . ASP A 1 83 ? 14.060 10.897 -23.062 1.00 96.38 83 ASP A CA 1
ATOM 628 C C . ASP A 1 83 ? 12.688 10.220 -23.155 1.00 96.38 83 ASP A C 1
ATOM 630 O O . ASP A 1 83 ? 12.143 9.784 -22.143 1.00 96.38 83 ASP A O 1
ATOM 634 N N . GLU A 1 84 ? 12.170 10.037 -24.374 1.00 96.12 84 GLU A N 1
ATOM 635 C CA . GLU A 1 84 ? 10.940 9.282 -24.633 1.00 96.12 84 GLU A CA 1
ATOM 636 C C . GLU A 1 84 ? 11.061 7.825 -24.168 1.00 96.12 84 GLU A C 1
ATOM 638 O O . GLU A 1 84 ? 10.201 7.305 -23.456 1.00 96.12 84 GLU A O 1
ATOM 643 N N . LEU A 1 85 ? 12.175 7.175 -24.514 1.00 96.69 85 LEU A N 1
ATOM 644 C CA . LEU A 1 85 ? 12.435 5.798 -24.113 1.00 96.69 85 LEU A CA 1
ATOM 645 C C . LEU A 1 85 ? 12.667 5.686 -22.599 1.00 96.69 85 LEU A C 1
ATOM 647 O O . LEU A 1 85 ? 12.214 4.726 -21.974 1.00 96.69 85 LEU A O 1
ATOM 651 N N . ASP A 1 86 ? 13.371 6.646 -21.991 1.00 96.94 86 ASP A N 1
ATOM 652 C CA . ASP A 1 86 ? 13.606 6.644 -20.544 1.00 96.94 86 ASP A CA 1
ATOM 653 C C . ASP A 1 86 ? 12.314 6.867 -19.748 1.00 96.94 86 ASP A C 1
ATOM 655 O O . ASP A 1 86 ? 12.139 6.265 -18.684 1.00 96.94 86 ASP A O 1
ATOM 659 N N . LEU A 1 87 ? 11.391 7.675 -20.277 1.00 97.44 87 LEU A N 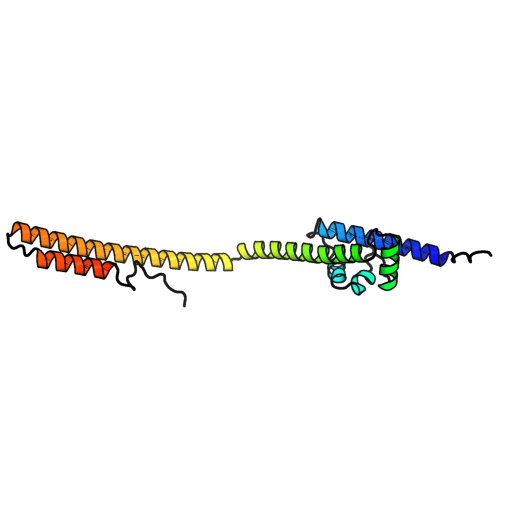1
ATOM 660 C CA . LEU A 1 87 ? 10.056 7.845 -19.716 1.00 97.44 87 LEU A CA 1
ATOM 661 C C . LEU A 1 87 ? 9.276 6.527 -19.746 1.00 97.44 87 LEU A C 1
ATOM 663 O O . LEU A 1 87 ? 8.811 6.082 -18.697 1.00 97.44 87 LEU A O 1
ATOM 667 N N . LEU A 1 88 ? 9.213 5.859 -20.904 1.00 96.75 88 LEU A N 1
ATOM 668 C CA . LEU A 1 88 ? 8.558 4.552 -21.039 1.00 96.75 88 LEU A CA 1
ATOM 669 C C . LEU A 1 88 ? 9.158 3.515 -20.085 1.00 96.75 88 LEU A C 1
ATOM 671 O O . LEU A 1 88 ? 8.433 2.761 -19.436 1.00 96.75 88 LEU A O 1
ATOM 675 N N . ARG A 1 89 ? 10.488 3.501 -19.941 1.00 97.56 89 ARG A N 1
ATOM 676 C CA . ARG A 1 89 ? 11.196 2.616 -19.006 1.00 97.56 89 ARG A CA 1
ATOM 677 C C . ARG A 1 89 ? 10.749 2.836 -17.559 1.00 97.56 89 ARG A C 1
ATOM 679 O O . ARG A 1 89 ? 10.501 1.864 -16.849 1.00 97.56 89 ARG A O 1
ATOM 686 N N . LYS A 1 90 ? 10.681 4.093 -17.112 1.00 97.50 90 LYS A N 1
ATOM 687 C CA . LYS A 1 90 ? 10.253 4.446 -15.748 1.00 97.50 90 LYS A CA 1
ATOM 688 C C . LYS A 1 90 ? 8.786 4.086 -15.517 1.00 97.50 90 LYS A C 1
ATOM 690 O O . LYS A 1 90 ? 8.480 3.427 -14.528 1.00 97.50 90 LYS A O 1
ATOM 695 N N . GLN A 1 91 ? 7.913 4.438 -16.460 1.00 96.62 91 GLN A N 1
ATOM 696 C CA . GLN A 1 91 ? 6.484 4.124 -16.396 1.00 96.62 91 GLN A CA 1
ATOM 697 C C . GLN A 1 91 ? 6.226 2.614 -16.359 1.00 96.62 91 GLN A C 1
ATOM 699 O O . GLN A 1 91 ? 5.370 2.158 -15.608 1.00 96.62 91 GLN A O 1
ATOM 704 N N . SER A 1 92 ? 6.996 1.830 -17.115 1.00 95.75 92 SER A N 1
ATOM 705 C CA . SER A 1 92 ? 6.900 0.365 -17.109 1.00 95.75 92 SER A CA 1
ATOM 706 C C . SER A 1 92 ? 7.144 -0.221 -15.715 1.00 95.75 92 SER A C 1
ATOM 708 O O . SER A 1 92 ? 6.375 -1.062 -15.253 1.00 95.75 92 SER A O 1
ATOM 710 N N . ILE A 1 93 ? 8.180 0.255 -15.011 1.00 96.19 93 ILE A N 1
ATOM 711 C CA . ILE A 1 93 ? 8.464 -0.174 -13.631 1.00 96.19 93 ILE A CA 1
ATOM 712 C C . ILE A 1 93 ? 7.315 0.217 -12.707 1.00 96.19 93 ILE A C 1
ATOM 714 O O . ILE A 1 93 ? 6.792 -0.632 -11.991 1.00 96.19 93 ILE A O 1
ATOM 718 N N . GLU A 1 94 ? 6.897 1.481 -12.755 1.00 95.69 94 GLU A N 1
ATOM 719 C CA . GLU A 1 94 ? 5.847 2.010 -11.885 1.00 95.69 94 GLU A CA 1
ATOM 720 C C . GLU A 1 94 ? 4.533 1.227 -12.035 1.00 95.69 94 GLU A C 1
ATOM 722 O O . GLU A 1 94 ? 3.904 0.839 -11.047 1.00 95.69 94 GLU A O 1
ATOM 727 N N . LYS A 1 95 ? 4.128 0.932 -13.276 1.00 94.75 95 LYS A N 1
ATOM 728 C CA . LYS A 1 95 ? 2.912 0.160 -13.565 1.00 94.75 95 LYS A CA 1
ATOM 729 C C . LYS A 1 95 ? 3.006 -1.276 -13.068 1.00 94.75 95 LYS A C 1
ATOM 731 O O . LYS A 1 95 ? 2.037 -1.780 -12.497 1.00 94.75 95 LYS A O 1
ATOM 736 N N . TYR A 1 96 ? 4.160 -1.916 -13.239 1.00 94.56 96 TYR A N 1
ATOM 737 C CA . TYR A 1 96 ? 4.381 -3.276 -12.760 1.00 94.56 96 TYR A CA 1
ATOM 738 C C . TYR A 1 96 ? 4.394 -3.359 -11.228 1.00 94.56 96 TYR A C 1
ATOM 740 O O . TYR A 1 96 ? 3.735 -4.217 -10.642 1.00 94.56 96 TYR A O 1
ATOM 748 N N . GLU A 1 97 ? 5.063 -2.424 -10.553 1.00 92.94 97 GLU A N 1
ATOM 749 C CA . GLU A 1 97 ? 5.069 -2.343 -9.089 1.00 92.94 97 GLU A CA 1
ATOM 750 C C . GLU A 1 97 ? 3.662 -2.089 -8.532 1.00 92.94 97 GLU A C 1
ATOM 752 O O . GLU A 1 97 ? 3.237 -2.751 -7.581 1.00 92.94 97 GLU A O 1
ATOM 757 N N . ALA A 1 98 ? 2.891 -1.201 -9.167 1.00 91.50 98 ALA A N 1
ATOM 758 C CA . ALA A 1 98 ? 1.499 -0.959 -8.802 1.00 91.50 98 ALA A CA 1
ATOM 759 C C . ALA A 1 98 ? 0.618 -2.211 -8.981 1.00 91.50 98 ALA A C 1
ATOM 761 O O . ALA A 1 98 ? -0.272 -2.462 -8.161 1.00 91.50 98 ALA A O 1
ATOM 762 N N . TYR A 1 99 ? 0.859 -3.007 -10.025 1.00 92.25 99 TYR A N 1
ATOM 763 C CA . TYR A 1 99 ? 0.182 -4.285 -10.242 1.00 92.25 99 TYR A CA 1
ATOM 764 C C . TYR A 1 99 ? 0.508 -5.300 -9.136 1.00 92.25 99 TYR A C 1
ATOM 766 O O . TYR A 1 99 ? -0.412 -5.822 -8.500 1.00 92.25 99 TYR A O 1
ATOM 774 N N . LEU A 1 100 ? 1.792 -5.510 -8.826 1.00 89.94 100 LEU A N 1
ATOM 775 C CA . LEU A 1 100 ? 2.219 -6.414 -7.751 1.00 89.94 100 LEU A CA 1
ATOM 776 C C . LEU A 1 100 ? 1.653 -5.996 -6.391 1.00 89.94 100 LEU A C 1
ATOM 778 O O . LEU A 1 100 ? 1.189 -6.831 -5.614 1.00 89.94 100 LEU A O 1
ATOM 782 N N . PHE A 1 101 ? 1.633 -4.694 -6.109 1.00 86.75 101 PHE A N 1
ATOM 783 C CA . PHE A 1 101 ? 1.060 -4.172 -4.875 1.00 86.75 101 PHE A CA 1
ATOM 784 C C . PHE A 1 101 ? -0.439 -4.482 -4.749 1.00 86.75 101 PHE A C 1
ATOM 786 O O . PHE A 1 101 ? -0.906 -4.877 -3.676 1.00 86.75 101 PHE A O 1
ATOM 793 N N . LYS A 1 102 ? -1.200 -4.350 -5.844 1.00 85.62 102 LYS A N 1
ATOM 794 C CA . LYS A 1 102 ? -2.620 -4.734 -5.883 1.00 85.62 102 LYS A CA 1
ATOM 795 C C . LYS A 1 102 ? -2.800 -6.236 -5.666 1.00 85.62 102 LYS A C 1
ATOM 797 O O . LYS A 1 102 ? -3.649 -6.620 -4.864 1.00 85.62 102 LYS A O 1
ATOM 802 N N . LEU A 1 103 ? -1.988 -7.068 -6.317 1.00 82.00 103 LEU A N 1
ATOM 803 C CA . LEU A 1 103 ? -2.036 -8.525 -6.172 1.00 82.00 103 LEU A CA 1
ATOM 804 C C . LEU A 1 103 ? -1.803 -8.950 -4.709 1.00 82.00 103 LEU A C 1
ATOM 806 O O . LEU A 1 103 ? -2.606 -9.681 -4.127 1.00 82.00 103 LEU A O 1
ATOM 810 N N . ASN A 1 104 ? -0.760 -8.400 -4.082 1.00 76.00 104 ASN A N 1
ATOM 811 C CA . ASN A 1 104 ? -0.381 -8.701 -2.700 1.00 76.00 104 ASN A CA 1
ATOM 812 C C . ASN A 1 104 ? -1.418 -8.205 -1.679 1.00 76.00 104 ASN A C 1
ATOM 814 O O . ASN A 1 104 ? -1.693 -8.888 -0.690 1.00 76.00 104 ASN A O 1
ATOM 818 N N . ARG A 1 105 ? -2.046 -7.040 -1.908 1.00 67.50 105 ARG A N 1
ATOM 819 C CA . ARG A 1 105 ? -3.157 -6.560 -1.062 1.00 67.50 105 ARG A CA 1
ATOM 820 C C . ARG A 1 105 ? -4.354 -7.507 -1.096 1.00 67.50 105 ARG A C 1
ATOM 822 O O . ARG A 1 105 ? -4.959 -7.744 -0.052 1.00 67.50 105 ARG A O 1
ATOM 829 N N . THR A 1 106 ? -4.686 -8.043 -2.266 1.00 60.78 106 THR A N 1
ATOM 830 C CA . THR A 1 106 ? -5.789 -9.001 -2.418 1.00 60.78 106 THR A CA 1
ATOM 831 C C . THR A 1 106 ? -5.471 -10.321 -1.714 1.00 60.78 106 THR A C 1
ATOM 833 O O . THR A 1 106 ? -6.320 -10.844 -0.998 1.00 60.78 106 THR A O 1
ATOM 836 N N . GLN A 1 107 ? -4.231 -10.812 -1.810 1.00 60.78 107 GLN A N 1
ATOM 837 C CA . GLN A 1 107 ? -3.801 -12.017 -1.089 1.00 60.78 107 GLN A CA 1
ATOM 838 C C . GLN A 1 107 ? -3.833 -11.838 0.438 1.00 60.78 107 GLN A C 1
ATOM 840 O O . GLN A 1 107 ? -4.281 -12.734 1.151 1.00 60.78 107 GLN A O 1
ATOM 845 N N . LYS A 1 108 ? -3.428 -10.670 0.959 1.00 57.94 108 LYS A N 1
ATOM 846 C CA . LYS A 1 108 ? -3.400 -10.416 2.410 1.00 57.94 108 LYS A CA 1
ATOM 847 C C . LYS A 1 108 ? -4.798 -10.391 3.047 1.00 57.94 108 LYS A C 1
ATOM 849 O O . LYS A 1 108 ? -4.935 -10.819 4.188 1.00 57.94 108 LYS A O 1
ATOM 854 N N . LYS A 1 109 ? -5.832 -9.948 2.318 1.00 58.19 109 LYS A N 1
ATOM 855 C CA . LYS A 1 109 ? -7.233 -9.960 2.792 1.00 58.19 109 LYS A CA 1
ATOM 856 C C . LYS A 1 109 ? -7.851 -11.361 2.875 1.00 58.19 109 LYS A C 1
ATOM 858 O O . LYS A 1 109 ? -8.797 -11.543 3.626 1.00 58.19 109 LYS A O 1
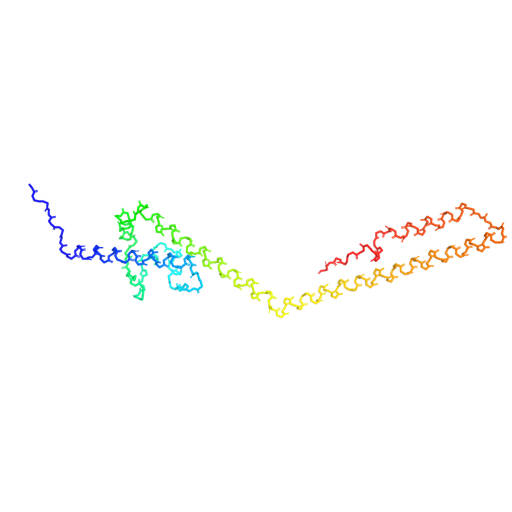ATOM 863 N N . ASN A 1 110 ? -7.298 -12.339 2.157 1.00 61.31 110 ASN A N 1
ATOM 864 C CA . ASN A 1 110 ? -7.794 -13.720 2.126 1.00 61.31 110 ASN A CA 1
ATOM 865 C C . ASN A 1 110 ? -6.899 -14.690 2.918 1.00 61.31 110 ASN A C 1
ATOM 867 O O . ASN A 1 110 ? -6.958 -15.902 2.725 1.00 61.31 110 ASN A O 1
ATOM 871 N N . SER A 1 111 ? -6.035 -14.171 3.794 1.00 71.88 111 SER A N 1
ATOM 872 C CA . SER A 1 111 ? -5.190 -15.000 4.652 1.00 71.88 111 SER A CA 1
ATOM 873 C C . SER A 1 111 ? -5.968 -15.498 5.870 1.00 71.88 111 SER A C 1
ATOM 875 O O . SER A 1 111 ? -6.697 -14.733 6.501 1.00 71.88 111 SER A O 1
ATOM 877 N N . LYS A 1 112 ? -5.734 -16.753 6.275 1.00 80.69 112 LYS A N 1
ATOM 878 C CA . LYS A 1 112 ? -6.232 -17.304 7.548 1.00 80.69 112 LYS A CA 1
ATOM 879 C C . LYS A 1 112 ? -5.874 -16.403 8.740 1.00 80.69 112 LYS A C 1
ATOM 881 O O . LYS A 1 112 ? -6.703 -16.213 9.620 1.00 80.69 112 LYS A O 1
ATOM 886 N N . SER A 1 113 ? -4.674 -15.815 8.734 1.00 79.56 113 SER A N 1
ATOM 887 C CA . SER A 1 113 ? -4.220 -14.898 9.790 1.00 79.56 113 SER A CA 1
ATOM 888 C C . SER A 1 113 ? -5.085 -13.642 9.870 1.00 79.56 113 SER A C 1
ATOM 890 O O . SER A 1 113 ? -5.447 -13.233 10.960 1.00 79.56 113 SER A O 1
ATOM 892 N N . TYR A 1 114 ? -5.472 -13.068 8.726 1.00 79.00 114 TYR A N 1
ATOM 893 C CA . TYR A 1 114 ? -6.306 -11.864 8.690 1.00 79.00 114 TYR A CA 1
ATOM 894 C C . TYR A 1 114 ? -7.687 -12.111 9.310 1.00 79.00 114 TYR A C 1
ATOM 896 O O . TYR A 1 114 ? -8.174 -11.298 10.093 1.00 79.00 114 TYR A O 1
ATOM 904 N N . TYR A 1 115 ? -8.307 -13.251 8.991 1.00 84.06 115 TYR A N 1
ATOM 905 C CA . TYR A 1 115 ? -9.583 -13.625 9.599 1.00 84.06 115 TYR A CA 1
ATOM 906 C C . TYR A 1 115 ? -9.441 -13.966 11.083 1.00 84.06 115 TYR A C 1
ATOM 908 O O . TYR A 1 115 ? -10.328 -13.617 11.852 1.00 84.06 115 TYR A O 1
ATOM 916 N N . GLN A 1 116 ? -8.329 -14.579 11.498 1.00 88.31 116 GLN A N 1
ATOM 917 C CA . GLN A 1 116 ? -8.063 -14.839 12.912 1.00 88.31 116 GLN A CA 1
ATOM 918 C C . GLN A 1 116 ? -7.926 -13.537 13.710 1.00 88.31 116 GLN A C 1
ATOM 920 O O . GLN A 1 116 ? -8.557 -13.395 14.752 1.00 88.31 116 GLN A O 1
ATOM 925 N N . ASP A 1 117 ? -7.174 -12.565 13.192 1.00 83.75 117 ASP A N 1
ATOM 926 C CA . ASP A 1 117 ? -7.034 -11.250 13.823 1.00 83.75 117 ASP A CA 1
ATOM 927 C C . ASP A 1 117 ? -8.396 -10.547 13.924 1.00 83.75 117 ASP A C 1
ATOM 929 O O . ASP A 1 117 ? -8.721 -9.953 14.952 1.00 83.75 117 ASP A O 1
ATOM 933 N N . LYS A 1 118 ? -9.235 -10.674 12.885 1.00 87.06 118 LYS A N 1
ATOM 934 C CA . LYS A 1 118 ? -10.585 -10.100 12.883 1.00 87.06 118 LYS A CA 1
ATOM 935 C C . LYS A 1 118 ? -11.519 -10.775 13.887 1.00 87.06 118 LYS A C 1
ATOM 937 O O . LYS A 1 118 ? -12.311 -10.078 14.514 1.00 87.06 118 LYS A O 1
ATOM 942 N N . ILE A 1 119 ? -11.434 -12.096 14.046 1.00 90.75 119 ILE A N 1
ATOM 943 C CA . ILE A 1 119 ? -12.181 -12.833 15.074 1.00 90.75 119 ILE A CA 1
ATOM 944 C C . ILE A 1 119 ? -11.776 -12.325 16.458 1.00 90.75 119 ILE A C 1
ATOM 946 O O . ILE A 1 119 ? -12.647 -11.917 17.218 1.00 90.75 119 ILE A O 1
ATOM 950 N N . ASN A 1 120 ? -10.474 -12.235 16.737 1.00 91.00 120 ASN A N 1
ATOM 951 C CA . ASN A 1 120 ? -9.976 -11.763 18.029 1.00 91.00 120 ASN A CA 1
ATOM 952 C C . ASN A 1 120 ? -10.434 -10.318 18.332 1.00 91.00 120 ASN A C 1
ATOM 954 O O . ASN A 1 120 ? -10.794 -9.990 19.460 1.00 91.00 120 ASN A O 1
ATOM 958 N N . GLU A 1 121 ? -10.441 -9.436 17.326 1.00 88.00 121 GLU A N 1
ATOM 959 C CA . GLU A 1 121 ? -10.954 -8.064 17.457 1.00 88.00 121 GLU A CA 1
ATOM 960 C C . GLU A 1 121 ? -12.459 -8.051 17.773 1.00 88.00 121 GLU A C 1
ATOM 962 O O . GLU A 1 121 ? -12.909 -7.318 18.654 1.00 88.00 121 GLU A O 1
ATOM 967 N N . LEU A 1 122 ? -13.245 -8.883 17.084 1.00 91.69 122 LEU A N 1
ATOM 968 C CA . LEU A 1 122 ? -14.686 -8.992 17.313 1.00 91.69 122 LEU A CA 1
ATOM 969 C C . LEU A 1 122 ? -15.010 -9.569 18.695 1.00 91.69 122 LEU A C 1
ATOM 971 O O . LEU A 1 122 ? -15.921 -9.068 19.349 1.00 91.69 122 LEU A O 1
ATOM 975 N N . GLU A 1 123 ? -14.248 -10.554 19.168 1.00 92.19 123 GLU A N 1
ATOM 976 C CA . GLU A 1 123 ? -14.377 -11.112 20.519 1.00 92.19 123 GLU A CA 1
ATOM 977 C C . GLU A 1 123 ? -14.106 -10.049 21.593 1.00 92.19 123 GLU A C 1
ATOM 979 O O . GLU A 1 123 ? -14.880 -9.916 22.544 1.00 92.19 123 GLU A O 1
ATOM 984 N N . LYS A 1 124 ? -13.074 -9.211 21.410 1.00 87.06 124 LYS A N 1
ATOM 985 C CA . LYS A 1 124 ? -12.809 -8.064 22.298 1.00 87.06 124 LYS A CA 1
ATOM 986 C C . LYS A 1 124 ? -13.988 -7.086 22.325 1.00 87.06 124 LYS A C 1
ATOM 988 O O . LYS A 1 124 ? -14.431 -6.673 23.397 1.00 87.06 124 LYS A O 1
ATOM 993 N N . VAL A 1 125 ? -14.520 -6.718 21.156 1.00 85.94 125 VAL A N 1
ATOM 994 C CA . VAL A 1 125 ? -15.677 -5.807 21.056 1.00 85.94 125 VAL A CA 1
ATOM 995 C C . VAL A 1 125 ? -16.915 -6.413 21.718 1.00 85.94 125 VAL A C 1
ATOM 997 O O . VAL A 1 125 ? -17.623 -5.717 22.447 1.00 85.94 125 VAL A O 1
ATOM 1000 N N . GLN A 1 126 ? -17.162 -7.707 21.514 1.00 88.25 126 GLN A N 1
ATOM 1001 C CA . GLN A 1 126 ? -18.268 -8.423 22.140 1.00 88.25 126 GLN A CA 1
ATOM 1002 C C . GLN A 1 126 ? -18.147 -8.408 23.666 1.00 88.25 126 GLN A C 1
ATOM 1004 O O . GLN A 1 126 ? -19.121 -8.094 24.351 1.00 88.25 126 GLN A O 1
ATOM 1009 N N . GLN A 1 127 ? -16.959 -8.691 24.205 1.00 85.81 127 GLN A N 1
ATOM 1010 C CA . GLN A 1 127 ? -16.735 -8.675 25.648 1.00 85.81 127 GLN A CA 1
ATOM 1011 C C . GLN A 1 127 ? -16.957 -7.278 26.244 1.00 85.81 127 GLN A C 1
ATOM 1013 O O . GLN A 1 127 ? -17.570 -7.151 27.305 1.00 85.81 127 GLN A O 1
ATOM 1018 N N . ASN A 1 128 ? -16.538 -6.223 25.540 1.00 82.56 128 ASN A N 1
ATOM 1019 C CA . ASN A 1 128 ? -16.802 -4.844 25.954 1.00 82.56 128 ASN A CA 1
ATOM 1020 C C . ASN A 1 128 ? -18.300 -4.552 26.011 1.00 82.56 128 ASN A C 1
ATOM 1022 O O . ASN A 1 128 ? -18.779 -3.999 26.998 1.00 82.56 128 ASN A O 1
ATOM 1026 N N . LEU A 1 129 ? -19.050 -4.982 24.994 1.00 85.56 129 LEU A N 1
ATOM 1027 C CA . LEU A 1 129 ? -20.497 -4.796 24.951 1.00 85.56 129 LEU A CA 1
ATOM 1028 C C . LEU A 1 129 ? -21.196 -5.511 26.117 1.00 85.56 129 LEU A C 1
ATOM 1030 O O . LEU A 1 129 ? -22.059 -4.920 26.769 1.00 85.56 129 LEU A O 1
ATOM 1034 N N . ILE A 1 130 ? -20.791 -6.752 26.413 1.00 86.50 130 ILE A N 1
ATOM 1035 C CA . ILE A 1 130 ? -21.294 -7.527 27.557 1.00 86.50 130 ILE A CA 1
ATOM 1036 C C . ILE A 1 130 ? -21.027 -6.773 28.863 1.00 86.50 130 ILE A C 1
ATOM 1038 O O . ILE A 1 130 ? -21.951 -6.560 29.650 1.00 86.50 130 ILE A O 1
ATOM 1042 N N . ASN A 1 131 ? -19.793 -6.312 29.073 1.00 84.25 131 ASN A N 1
ATOM 1043 C CA . ASN A 1 131 ? -19.409 -5.578 30.278 1.00 84.25 131 ASN A CA 1
ATOM 1044 C C . ASN A 1 131 ? -20.217 -4.278 30.431 1.00 84.25 131 ASN A C 1
ATOM 1046 O O . ASN A 1 131 ? -20.696 -3.968 31.524 1.00 84.25 131 ASN A O 1
ATOM 1050 N N . SER A 1 132 ? -20.429 -3.541 29.335 1.00 82.75 132 SER A N 1
ATOM 1051 C CA . SER A 1 132 ? -21.272 -2.345 29.339 1.00 82.75 132 SER A CA 1
ATOM 1052 C C . SER A 1 132 ? -22.733 -2.674 29.666 1.00 82.75 132 SER A C 1
ATOM 1054 O O . SER A 1 132 ? -23.358 -1.948 30.434 1.00 82.75 132 SER A O 1
ATOM 1056 N N . HIS A 1 133 ? -23.291 -3.769 29.139 1.00 85.25 133 HIS A N 1
ATOM 1057 C CA . HIS A 1 133 ? -24.664 -4.187 29.447 1.00 85.25 133 HIS A CA 1
ATOM 1058 C C . HIS A 1 133 ? -24.849 -4.564 30.918 1.00 85.25 133 HIS A C 1
ATOM 1060 O O . HIS A 1 133 ? -25.807 -4.106 31.543 1.00 85.25 133 HIS A O 1
ATOM 1066 N N . VAL A 1 134 ? -23.926 -5.345 31.486 1.00 87.06 134 VAL A N 1
ATOM 1067 C CA . VAL A 1 134 ? -23.950 -5.710 32.912 1.00 87.06 134 VAL A CA 1
ATOM 1068 C C . VAL A 1 134 ? -23.907 -4.456 33.781 1.00 87.06 134 VAL A C 1
ATOM 1070 O O . VAL A 1 134 ? -24.764 -4.272 34.645 1.00 87.06 134 VAL A O 1
ATOM 1073 N N . PHE A 1 135 ? -22.983 -3.540 33.491 1.00 84.69 135 PHE A N 1
ATOM 1074 C CA . PHE A 1 135 ? -22.884 -2.277 34.214 1.00 84.69 135 PHE A CA 1
ATOM 1075 C C . PHE A 1 135 ? -24.177 -1.455 34.143 1.00 84.69 135 PHE A C 1
ATOM 1077 O O . PHE A 1 135 ? -24.665 -0.971 35.165 1.00 84.69 135 PHE A O 1
ATOM 1084 N N . MET A 1 136 ? -24.764 -1.308 32.951 1.00 84.50 136 MET A N 1
ATOM 1085 C CA . MET A 1 136 ? -26.017 -0.569 32.787 1.00 84.50 136 MET A CA 1
ATOM 1086 C C . MET A 1 136 ? -27.146 -1.207 33.605 1.00 84.50 136 MET A C 1
ATOM 1088 O O . MET A 1 136 ? -27.870 -0.495 34.303 1.00 84.50 136 MET A O 1
ATOM 1092 N N . ALA A 1 137 ? -27.270 -2.537 33.583 1.00 87.81 137 ALA A N 1
ATOM 1093 C CA . ALA A 1 137 ? -28.276 -3.262 34.356 1.00 87.81 137 ALA A CA 1
ATOM 1094 C C . ALA A 1 137 ? -28.120 -3.044 35.874 1.00 87.81 137 ALA A C 1
ATOM 1096 O O . ALA A 1 137 ? -29.108 -2.790 36.573 1.00 87.81 137 ALA A O 1
ATOM 1097 N N . GLU A 1 138 ? -26.889 -3.071 36.391 1.00 86.19 138 GLU A N 1
ATOM 1098 C CA . GLU A 1 138 ? -26.602 -2.782 37.800 1.00 86.19 138 GLU A CA 1
ATOM 1099 C C . GLU A 1 138 ? -26.998 -1.353 38.186 1.00 86.19 138 GLU A C 1
ATOM 1101 O O . GLU A 1 138 ? -27.629 -1.136 39.226 1.00 86.19 138 GLU A O 1
ATOM 1106 N N . LYS A 1 139 ? -26.677 -0.365 37.343 1.00 84.31 139 LYS A N 1
ATOM 1107 C CA . LYS A 1 139 ? -27.017 1.039 37.604 1.00 84.31 139 LYS A CA 1
ATOM 1108 C C . LYS A 1 139 ? -28.520 1.283 37.570 1.00 84.31 139 LYS A C 1
ATOM 1110 O O . LYS A 1 139 ? -29.041 1.910 38.492 1.00 84.31 139 LYS A O 1
ATOM 1115 N N . TYR A 1 140 ? -29.232 0.722 36.593 1.00 88.81 140 TYR A N 1
ATOM 1116 C CA . TYR A 1 140 ? -30.694 0.787 36.566 1.00 88.81 140 TYR A CA 1
ATOM 1117 C C . TYR A 1 140 ? -31.320 0.139 37.801 1.00 88.81 140 TYR A C 1
ATOM 1119 O O . TYR A 1 140 ? -32.255 0.693 38.375 1.00 88.81 140 TYR A O 1
ATOM 1127 N N . THR A 1 141 ? -30.775 -0.988 38.264 1.00 90.00 141 THR A N 1
ATOM 1128 C CA . THR A 1 141 ? -31.244 -1.652 39.488 1.00 90.00 141 THR A CA 1
ATOM 1129 C C . THR A 1 141 ? -31.054 -0.762 40.719 1.00 90.00 141 THR A C 1
ATOM 1131 O O . THR A 1 141 ? -31.968 -0.620 41.533 1.00 90.00 141 THR A O 1
ATOM 1134 N N . GLN A 1 142 ? -29.895 -0.110 40.851 1.00 87.88 142 GLN A N 1
ATOM 1135 C CA . GLN A 1 142 ? -29.631 0.841 41.936 1.00 87.88 142 GLN A CA 1
ATOM 1136 C C . GLN A 1 142 ? -30.598 2.031 41.903 1.00 87.88 142 GLN A C 1
ATOM 1138 O O . GLN A 1 142 ? -31.159 2.389 42.941 1.00 87.88 142 GLN A O 1
ATOM 1143 N N . LEU A 1 143 ? -30.831 2.607 40.721 1.00 89.06 143 LEU A N 1
ATOM 1144 C CA . LEU A 1 143 ? -31.763 3.718 40.543 1.00 89.06 143 LEU A CA 1
ATOM 1145 C C . LEU A 1 143 ? -33.193 3.313 40.916 1.00 89.06 143 LEU A C 1
ATOM 1147 O O . LEU A 1 143 ? -33.880 4.017 41.653 1.00 89.06 143 LEU A O 1
ATOM 1151 N N . LEU A 1 144 ? -33.627 2.139 40.465 1.00 92.62 144 LEU A N 1
ATOM 1152 C CA . LEU A 1 144 ? -34.955 1.611 40.750 1.00 92.62 144 LEU A CA 1
ATOM 1153 C C . LEU A 1 144 ? -35.157 1.353 42.253 1.00 92.62 144 LEU A C 1
ATOM 1155 O O . LEU A 1 144 ? -36.228 1.632 42.794 1.00 92.62 144 LEU A O 1
ATOM 1159 N N . ASN A 1 145 ? -34.118 0.899 42.957 1.00 90.81 145 ASN A N 1
ATOM 1160 C CA . ASN A 1 145 ? -34.142 0.760 44.413 1.00 90.81 145 ASN A CA 1
ATOM 1161 C C . ASN A 1 145 ? -34.228 2.115 45.137 1.00 90.81 145 ASN A C 1
ATOM 1163 O O . ASN A 1 145 ? -34.960 2.221 46.124 1.00 90.81 145 ASN A O 1
ATOM 1167 N N . LEU A 1 146 ? -33.542 3.155 44.645 1.00 89.31 146 LEU A N 1
ATOM 1168 C CA . LEU A 1 146 ? -33.683 4.519 45.171 1.00 89.31 146 LEU A CA 1
ATOM 1169 C C . LEU A 1 146 ? -35.123 5.024 45.017 1.00 89.31 146 LEU A C 1
ATOM 1171 O O . LEU A 1 146 ? -35.709 5.477 45.999 1.00 89.31 146 LEU A O 1
ATOM 1175 N N . TYR A 1 147 ? -35.726 4.860 43.835 1.00 89.69 147 TYR A N 1
ATOM 1176 C CA . TYR A 1 147 ? -37.123 5.240 43.598 1.00 89.69 147 TYR A CA 1
ATOM 1177 C C . TYR A 1 147 ? -38.104 4.491 44.503 1.00 89.69 147 TYR A C 1
ATOM 1179 O O . TYR A 1 147 ? -38.987 5.111 45.095 1.00 89.69 147 TYR A O 1
ATOM 1187 N N . ARG A 1 148 ? -37.939 3.171 44.666 1.00 91.31 148 ARG A N 1
ATOM 1188 C CA . ARG A 1 148 ? -38.776 2.372 45.578 1.00 91.31 148 ARG A CA 1
ATOM 1189 C C . ARG A 1 148 ? -38.690 2.880 47.016 1.00 91.31 148 ARG A C 1
ATOM 1191 O O . ARG A 1 148 ? -39.719 3.045 47.667 1.00 91.31 148 ARG A O 1
ATOM 1198 N N . ARG A 1 149 ? -37.478 3.167 47.501 1.00 89.12 149 ARG A N 1
ATOM 1199 C CA . ARG A 1 149 ? -37.258 3.709 48.850 1.00 89.12 149 ARG A CA 1
ATOM 1200 C C . ARG A 1 149 ? -37.889 5.091 49.017 1.00 89.12 149 ARG A C 1
ATOM 1202 O O . ARG A 1 149 ? -38.485 5.361 50.058 1.00 89.12 149 ARG A O 1
ATOM 1209 N N . HIS A 1 150 ? -37.757 5.952 48.012 1.00 88.44 150 HIS A N 1
ATOM 1210 C CA . HIS A 1 150 ? -38.366 7.277 48.013 1.00 88.44 150 HIS A CA 1
ATOM 1211 C C . HIS A 1 150 ? -39.891 7.178 48.127 1.00 88.44 150 HIS A C 1
ATOM 1213 O O . HIS A 1 150 ? -40.491 7.779 49.013 1.00 88.44 150 HIS A O 1
ATOM 1219 N N . LEU A 1 151 ? -40.508 6.337 47.295 1.00 90.00 151 LEU A N 1
ATOM 1220 C CA . LEU A 1 151 ? -41.954 6.136 47.278 1.00 90.00 151 LEU A CA 1
ATOM 1221 C C . LEU A 1 151 ? -42.484 5.610 48.623 1.00 90.00 151 LEU A C 1
ATOM 1223 O O . LEU A 1 151 ? -43.499 6.098 49.111 1.00 90.00 151 LEU A O 1
ATOM 1227 N N . GLN A 1 152 ? -41.759 4.696 49.275 1.00 91.25 152 GLN A N 1
ATOM 1228 C CA . GLN A 1 152 ? -42.095 4.229 50.627 1.00 91.25 152 GLN A CA 1
ATOM 1229 C C . GLN A 1 152 ? -42.049 5.353 51.672 1.00 91.25 152 GLN A C 1
ATOM 1231 O O . GLN A 1 152 ? -42.936 5.448 52.517 1.00 91.25 152 GLN A O 1
ATOM 1236 N N . LYS A 1 153 ? -41.041 6.233 51.620 1.00 88.75 153 LYS A N 1
ATOM 1237 C CA . LYS A 1 153 ? -40.943 7.386 52.532 1.00 88.75 153 LYS A CA 1
ATOM 1238 C C . LYS A 1 153 ? -42.058 8.400 52.310 1.00 88.75 153 LYS A C 1
ATOM 1240 O O . LYS A 1 153 ? -42.556 8.964 53.281 1.00 88.75 153 LYS A O 1
ATOM 1245 N N . VAL A 1 154 ? -42.450 8.600 51.049 1.00 89.94 154 VAL A N 1
ATOM 1246 C CA . VAL A 1 154 ? -43.593 9.442 50.679 1.00 89.94 154 VAL A CA 1
ATOM 1247 C C . VAL A 1 154 ? -44.877 8.892 51.278 1.00 89.94 154 VAL A C 1
ATOM 1249 O O . VAL A 1 154 ? -45.595 9.623 51.953 1.00 89.94 154 VAL A O 1
ATOM 1252 N N . GLN A 1 155 ? -45.123 7.593 51.111 1.00 90.88 155 GLN A N 1
ATOM 1253 C CA . GLN A 1 155 ? -46.280 6.918 51.699 1.00 90.88 155 GLN A CA 1
ATOM 1254 C C . GLN A 1 155 ? -46.290 6.991 53.233 1.00 90.88 155 GLN A C 1
ATOM 1256 O O . GLN A 1 155 ? -47.350 7.148 53.828 1.00 90.88 155 GLN A O 1
ATOM 1261 N N . ALA A 1 156 ? -45.121 6.914 53.871 1.00 91.94 156 ALA A N 1
ATOM 1262 C CA . ALA A 1 156 ? -44.976 7.008 55.323 1.00 91.94 156 ALA A CA 1
ATOM 1263 C C . ALA A 1 156 ? -45.018 8.449 55.875 1.00 91.94 156 ALA A C 1
ATOM 1265 O O . ALA A 1 156 ? -44.894 8.632 57.084 1.00 91.94 156 ALA A O 1
ATOM 1266 N N . GLY A 1 157 ? -45.130 9.475 55.021 1.00 90.12 157 GLY A N 1
ATOM 1267 C CA . GLY A 1 157 ? -45.137 10.885 55.432 1.00 90.12 157 GLY A CA 1
ATOM 1268 C C . GLY A 1 157 ? -43.815 11.395 56.029 1.00 90.12 157 GLY A C 1
ATOM 1269 O O . GLY A 1 157 ? -43.790 12.468 56.621 1.00 90.12 157 GLY A O 1
ATOM 1270 N N . ASN A 1 158 ? -42.712 10.652 55.880 1.00 87.19 158 ASN A N 1
ATOM 1271 C CA . ASN A 1 158 ? -41.400 10.964 56.462 1.00 87.19 158 ASN A CA 1
ATOM 1272 C C . ASN A 1 158 ? -40.372 11.272 55.360 1.00 87.19 158 ASN A C 1
ATOM 1274 O O . ASN A 1 158 ? -39.368 10.571 55.186 1.00 87.19 158 ASN A O 1
ATOM 1278 N N . ILE A 1 159 ? -40.674 12.285 54.547 1.00 86.56 159 ILE A N 1
ATOM 1279 C CA . ILE A 1 159 ? -39.828 12.695 53.424 1.00 86.56 159 ILE A CA 1
ATOM 1280 C C . ILE A 1 159 ? -38.883 13.803 53.877 1.00 86.56 159 ILE A C 1
ATOM 1282 O O . ILE A 1 159 ? -39.315 14.846 54.357 1.00 86.56 159 ILE A O 1
ATOM 1286 N N . ASN A 1 160 ? -37.593 13.617 53.609 1.00 88.12 160 ASN A N 1
ATOM 1287 C CA . ASN A 1 160 ? -36.617 14.699 53.604 1.00 88.12 160 ASN A CA 1
ATOM 1288 C C . ASN A 1 160 ? -36.143 14.910 52.162 1.00 88.12 160 ASN A C 1
ATOM 1290 O O . ASN A 1 160 ? -35.295 14.164 51.677 1.00 88.12 160 ASN A O 1
ATOM 1294 N N . ILE A 1 161 ? -36.727 15.898 51.483 1.00 85.19 161 ILE A N 1
ATOM 1295 C CA . ILE A 1 161 ? -36.525 16.151 50.050 1.00 85.19 161 ILE A CA 1
ATOM 1296 C C . ILE A 1 161 ? -35.040 16.379 49.728 1.00 85.19 161 ILE A C 1
ATOM 1298 O O . ILE A 1 161 ? -34.521 15.785 48.782 1.00 85.19 161 ILE A O 1
ATOM 1302 N N . ASP A 1 162 ? -34.331 17.143 50.560 1.00 87.56 162 ASP A N 1
ATOM 1303 C CA . ASP A 1 162 ? -32.917 17.472 50.353 1.00 87.56 162 ASP A CA 1
ATOM 1304 C C . ASP A 1 162 ? -32.025 16.227 50.389 1.00 87.56 162 ASP A C 1
ATOM 1306 O O . ASP A 1 162 ? -31.127 16.049 49.561 1.00 87.56 162 ASP A O 1
ATOM 1310 N N . ASN A 1 163 ? -32.295 15.310 51.321 1.00 87.75 163 ASN A N 1
ATOM 1311 C CA . ASN A 1 163 ? -31.546 14.063 51.410 1.00 87.75 163 ASN A CA 1
ATOM 1312 C C . ASN A 1 163 ? -31.831 13.125 50.224 1.00 87.75 163 ASN A C 1
ATOM 1314 O O . ASN A 1 163 ? -30.932 12.399 49.800 1.00 87.75 163 ASN A O 1
ATOM 1318 N N . GLU A 1 164 ? -33.045 13.135 49.673 1.00 85.38 164 GLU A N 1
ATOM 1319 C CA . GLU A 1 164 ? -33.391 12.333 48.492 1.00 85.38 164 GLU A CA 1
ATOM 1320 C C . GLU A 1 164 ? -32.707 12.872 47.228 1.00 85.38 164 GLU A C 1
ATOM 1322 O O . GLU A 1 164 ? -32.104 12.094 46.485 1.00 85.38 164 GLU A O 1
ATOM 1327 N N . PHE A 1 165 ? -32.689 14.197 47.035 1.00 86.88 165 PHE A N 1
ATOM 1328 C CA . PHE A 1 165 ? -31.921 14.826 45.955 1.00 86.88 165 PHE A CA 1
ATOM 1329 C C . PHE A 1 165 ? -30.423 14.539 46.071 1.00 86.88 165 PHE A C 1
ATOM 1331 O O . PHE A 1 165 ? -29.790 14.195 45.075 1.00 86.88 165 PHE A O 1
ATOM 1338 N N . ARG A 1 166 ? -29.858 14.588 47.284 1.00 89.81 166 ARG A N 1
ATOM 1339 C CA . ARG A 1 166 ? -28.447 14.246 47.523 1.00 89.81 166 ARG A CA 1
ATOM 1340 C C . ARG A 1 166 ? -28.117 12.806 47.116 1.00 89.81 166 ARG A C 1
ATOM 1342 O O . ARG A 1 166 ? -27.058 12.558 46.543 1.00 89.81 166 ARG A O 1
ATOM 1349 N N . LEU A 1 167 ? -28.997 11.849 47.420 1.00 87.19 167 LEU A N 1
ATOM 1350 C CA . LEU A 1 167 ? -28.804 10.439 47.058 1.00 87.19 167 LEU A CA 1
ATOM 1351 C C . LEU A 1 167 ? -28.905 10.215 45.543 1.00 87.19 167 LEU A C 1
ATOM 1353 O O . LEU A 1 167 ? -28.122 9.437 44.994 1.00 87.19 167 LEU A O 1
ATOM 1357 N N . LEU A 1 168 ? -29.827 10.911 44.871 1.00 86.62 168 LEU A N 1
ATOM 1358 C CA . LEU A 1 168 ? -29.947 10.881 43.414 1.00 86.62 168 LEU A CA 1
ATOM 1359 C C . LEU A 1 168 ? -28.706 11.479 42.739 1.00 86.62 168 LEU A C 1
ATOM 1361 O O . LEU A 1 168 ? -28.128 10.845 41.859 1.00 86.62 168 LEU A O 1
ATOM 1365 N N . ASP A 1 169 ? -28.251 12.649 43.189 1.00 86.06 169 ASP A N 1
ATOM 1366 C CA . ASP A 1 169 ? -27.053 13.307 42.658 1.00 86.06 169 ASP A CA 1
ATOM 1367 C C . ASP A 1 169 ? -25.802 12.431 42.842 1.00 86.06 169 ASP A C 1
ATOM 1369 O O . ASP A 1 169 ? -25.009 12.246 41.919 1.00 86.06 169 ASP A O 1
ATOM 1373 N N . GLN A 1 170 ? -25.666 11.776 44.001 1.00 86.38 170 GLN A N 1
ATOM 1374 C CA . GLN A 1 170 ? -24.581 10.824 44.243 1.00 86.38 170 GLN A CA 1
ATOM 1375 C C . GLN A 1 170 ? -24.624 9.625 43.280 1.00 86.38 170 GLN A C 1
ATOM 1377 O O . GLN A 1 170 ? -23.573 9.163 42.829 1.00 86.38 170 GLN A O 1
ATOM 1382 N N . HIS A 1 171 ? -25.813 9.109 42.960 1.00 84.88 171 HIS A N 1
ATOM 1383 C CA . HIS A 1 171 ? -25.967 8.027 41.989 1.00 84.88 171 HIS A CA 1
ATOM 1384 C C . HIS A 1 171 ? -25.596 8.479 40.568 1.00 84.88 171 HIS A C 1
ATOM 1386 O O . HIS A 1 171 ? -24.852 7.773 39.888 1.00 84.88 171 HIS A O 1
ATOM 1392 N N . LEU A 1 172 ? -26.042 9.669 40.150 1.00 82.81 172 LEU A N 1
ATOM 1393 C CA . LEU A 1 172 ? -25.741 10.242 38.834 1.00 82.81 172 LEU A CA 1
ATOM 1394 C C . LEU A 1 172 ? -24.244 10.522 38.650 1.00 82.81 172 LEU A C 1
ATOM 1396 O O . LEU A 1 172 ? -23.683 10.187 37.609 1.00 82.81 172 LEU A O 1
ATOM 1400 N N . ARG A 1 173 ? -23.556 11.044 39.673 1.00 81.50 173 ARG A N 1
ATOM 1401 C CA . ARG A 1 173 ? -22.096 11.245 39.620 1.00 81.50 173 ARG A CA 1
ATOM 1402 C C . ARG A 1 173 ? -21.348 9.930 39.402 1.00 81.50 173 ARG A C 1
ATOM 1404 O O . ARG A 1 173 ? -20.522 9.836 38.504 1.00 81.50 173 ARG A O 1
ATOM 1411 N N . ARG A 1 174 ? -21.726 8.878 40.136 1.00 75.56 174 ARG A N 1
ATOM 1412 C CA . ARG A 1 174 ? -21.166 7.516 40.003 1.00 75.56 174 ARG A CA 1
ATOM 1413 C C . ARG A 1 174 ? -21.544 6.801 38.704 1.00 75.56 174 ARG A C 1
ATOM 1415 O O . ARG A 1 174 ? -21.095 5.675 38.475 1.00 75.56 174 ARG A O 1
ATOM 1422 N N . PHE A 1 175 ? -22.439 7.374 37.909 1.00 71.06 175 PHE A N 1
ATOM 1423 C CA . PHE A 1 175 ? -22.776 6.884 36.577 1.00 71.06 175 PHE A CA 1
ATOM 1424 C C . PHE A 1 175 ? -21.801 7.436 35.523 1.00 71.06 175 PHE A C 1
ATOM 1426 O O . PHE A 1 175 ? -21.481 6.731 34.573 1.00 71.06 175 PHE A O 1
ATOM 1433 N N . GLY A 1 176 ? -21.294 8.659 35.723 1.00 63.34 176 GLY A N 1
ATOM 1434 C CA . GLY A 1 176 ? -20.387 9.359 34.804 1.00 63.34 176 GLY A CA 1
ATOM 1435 C C . GLY A 1 176 ? -18.903 9.345 35.191 1.00 63.34 176 GLY A C 1
ATOM 1436 O O . GLY A 1 176 ? -18.120 10.068 34.578 1.00 63.34 176 GLY A O 1
ATOM 1437 N N . GLU A 1 177 ? -18.499 8.579 36.209 1.00 64.06 177 GLU A N 1
ATOM 1438 C CA . GLU A 1 177 ? -17.098 8.531 36.648 1.00 64.06 177 GLU A CA 1
ATOM 1439 C C . GLU A 1 177 ? -16.183 7.857 35.595 1.00 64.06 177 GLU A C 1
ATOM 1441 O O . GLU A 1 177 ? -16.507 6.774 35.089 1.00 64.06 177 GLU A O 1
ATOM 1446 N N . PRO A 1 178 ? -15.019 8.460 35.267 1.00 51.16 178 PRO A N 1
ATOM 1447 C CA . PRO A 1 178 ? -14.024 7.850 34.385 1.00 51.16 178 PRO A CA 1
ATOM 1448 C C . PRO A 1 178 ? -13.548 6.506 34.953 1.00 51.16 178 PRO A C 1
ATOM 1450 O O . PRO A 1 178 ? -13.131 6.437 36.105 1.00 51.16 178 PRO A O 1
ATOM 1453 N N . GLY A 1 179 ? -13.593 5.440 34.148 1.00 54.25 179 GLY A N 1
ATOM 1454 C CA . GLY A 1 179 ? -13.270 4.074 34.590 1.00 54.25 179 GLY A CA 1
ATOM 1455 C C . GLY A 1 179 ? -14.489 3.174 34.819 1.00 54.25 179 GLY A C 1
ATOM 1456 O O . GLY A 1 179 ? -14.330 1.974 35.030 1.00 54.25 179 GLY A O 1
ATOM 1457 N N . ALA A 1 180 ? -15.707 3.714 34.719 1.00 55.72 180 ALA A N 1
ATOM 1458 C CA . ALA A 1 180 ? -16.912 2.903 34.617 1.00 55.72 180 ALA A CA 1
ATOM 1459 C C . ALA A 1 180 ? -16.896 2.050 33.321 1.00 55.72 180 ALA A C 1
ATOM 1461 O O . ALA A 1 180 ? -16.613 2.601 32.256 1.00 55.72 180 ALA A O 1
ATOM 1462 N N . PRO A 1 181 ? -17.263 0.750 33.364 1.00 53.19 181 PRO A N 1
ATOM 1463 C CA . PRO A 1 181 ? -17.325 -0.154 32.202 1.00 53.19 181 PRO A CA 1
ATOM 1464 C C . PRO A 1 181 ? -18.137 0.347 30.997 1.00 53.19 181 PRO A C 1
ATOM 1466 O O . PRO A 1 181 ? -17.997 -0.174 29.894 1.00 53.19 181 PRO A O 1
ATOM 1469 N N . ALA A 1 182 ? -19.016 1.335 31.191 1.00 51.03 182 ALA A N 1
ATOM 1470 C CA . ALA A 1 182 ? -19.749 1.986 30.105 1.00 51.03 182 ALA A CA 1
ATOM 1471 C C . ALA A 1 182 ? -18.895 2.963 29.271 1.00 51.03 182 ALA A C 1
ATOM 1473 O O . ALA A 1 182 ? -19.330 3.376 28.200 1.00 51.03 182 ALA A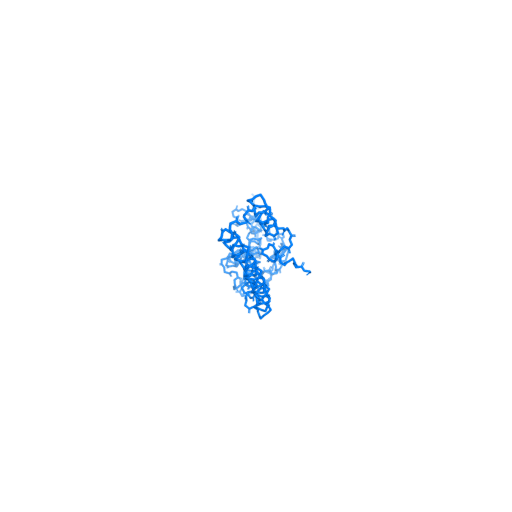 O 1
ATOM 1474 N N . LEU A 1 183 ? -17.708 3.351 29.751 1.00 49.81 183 LEU A N 1
ATOM 1475 C CA . LEU A 1 183 ? -16.831 4.355 29.132 1.00 49.81 183 LEU A CA 1
ATOM 1476 C C . LEU A 1 183 ? -15.396 3.858 28.899 1.00 49.81 183 LEU A C 1
ATOM 1478 O O . LEU A 1 183 ? -14.613 4.537 28.232 1.00 49.81 183 LEU A O 1
ATOM 1482 N N . THR A 1 184 ? -15.021 2.690 29.421 1.00 50.25 184 THR A N 1
ATOM 1483 C CA . THR A 1 184 ? -13.714 2.085 29.154 1.00 50.25 184 THR A CA 1
ATOM 1484 C C . THR A 1 184 ? -13.728 1.347 27.821 1.00 50.25 184 THR A C 1
ATOM 1486 O O . THR A 1 184 ? -14.100 0.183 27.719 1.00 50.25 184 THR A O 1
ATOM 1489 N N . LEU A 1 185 ? -13.242 2.028 26.781 1.00 49.47 185 LEU A N 1
ATOM 1490 C CA . LEU A 1 185 ? -12.593 1.337 25.672 1.00 49.47 185 LEU A CA 1
ATOM 1491 C C . LEU A 1 185 ? -11.421 0.552 26.270 1.00 49.47 185 LEU A C 1
ATOM 1493 O O . LEU A 1 185 ? -10.529 1.156 26.872 1.00 49.47 185 LEU A O 1
ATOM 1497 N N . VAL A 1 186 ? -11.442 -0.778 26.153 1.00 50.16 186 VAL A N 1
ATOM 1498 C CA . VAL A 1 186 ? -10.272 -1.607 26.463 1.00 50.16 186 VAL A CA 1
ATOM 1499 C C . VAL A 1 186 ? -9.127 -1.084 25.607 1.00 50.16 186 VAL A C 1
ATOM 1501 O O . VAL A 1 186 ? -9.169 -1.175 24.382 1.00 50.16 186 VAL A O 1
ATOM 1504 N N . LYS A 1 187 ? -8.156 -0.437 26.254 1.00 45.72 187 LYS A N 1
ATOM 1505 C CA . LYS A 1 187 ? -6.911 -0.044 25.606 1.00 45.72 187 LYS A CA 1
ATOM 1506 C C . LYS A 1 187 ? -6.111 -1.317 25.372 1.00 45.72 187 LYS A C 1
ATOM 1508 O O . LYS A 1 187 ? -5.982 -2.121 26.291 1.00 45.72 187 LYS A O 1
ATOM 1513 N N . ASP A 1 188 ? -5.636 -1.487 24.145 1.00 43.66 188 ASP A N 1
ATOM 1514 C CA . ASP A 1 188 ? -4.733 -2.575 23.789 1.00 43.66 188 ASP A CA 1
ATOM 1515 C C . ASP A 1 188 ? -3.446 -2.478 24.632 1.00 43.66 188 ASP A C 1
ATOM 1517 O O . ASP A 1 188 ? -2.864 -1.394 24.747 1.00 43.66 188 ASP A O 1
ATOM 1521 N N . GLU A 1 189 ? -3.059 -3.602 25.242 1.00 39.22 189 GLU A N 1
ATOM 1522 C CA . GLU A 1 189 ? -1.709 -3.852 25.774 1.00 39.22 189 GLU A CA 1
ATOM 1523 C C . GLU A 1 189 ? -0.729 -4.170 24.638 1.00 39.22 189 GLU A C 1
ATOM 1525 O O . GLU A 1 189 ? -1.136 -4.878 23.682 1.00 39.22 189 GLU A O 1
#

Foldseek 3Di:
DDDPDDDPVVVVVLVLLLQLLVLLLVLLVCCLVPVPPHDPQCLVQLVDLQSNQQDDDVVSSHHHDGSVSQQVSQQVPPPVGVVSSNVSSVSSNVSNVVVVVVVVVVVVCPDPVNVVVVVVVVVLVVVLVVLLVVLVVVLVVVVVVLVVVQVVCVVVVNDDPVVSVVVVVVSVCVVPDPPRSNHDPPDDD